Protein AF-A0A2T2T7K6-F1 (afdb_monomer_lite)

Structure (mmCIF, N/CA/C/O backbone):
data_AF-A0A2T2T7K6-F1
#
_entry.id   AF-A0A2T2T7K6-F1
#
loop_
_atom_site.group_PDB
_atom_site.id
_atom_site.type_symbol
_atom_site.label_atom_id
_atom_site.label_alt_id
_atom_site.label_comp_id
_atom_site.label_asym_id
_atom_site.label_entity_id
_atom_site.label_seq_id
_atom_site.pdbx_PDB_ins_code
_atom_site.Cartn_x
_atom_site.Cartn_y
_atom_site.Cartn_z
_atom_site.occupancy
_atom_site.B_iso_or_equiv
_atom_site.auth_seq_id
_atom_site.auth_comp_id
_atom_site.auth_asym_id
_atom_site.auth_atom_id
_atom_site.pdbx_PDB_model_num
ATOM 1 N N . MET A 1 1 ? -22.818 17.153 -22.823 1.00 43.09 1 MET A N 1
ATOM 2 C CA . MET A 1 1 ? -22.858 16.397 -21.555 1.00 43.09 1 MET A CA 1
ATOM 3 C C . MET A 1 1 ? -22.704 14.932 -21.909 1.00 43.09 1 MET A C 1
ATOM 5 O O . MET A 1 1 ? -23.483 14.483 -22.746 1.00 43.09 1 MET A O 1
ATOM 9 N N . PRO A 1 2 ? -21.704 14.209 -21.384 1.00 38.94 2 PRO A N 1
ATOM 10 C CA . PRO A 1 2 ? -21.689 12.765 -21.547 1.00 38.94 2 PRO A CA 1
ATOM 11 C C . PRO A 1 2 ? -22.901 12.185 -20.796 1.00 38.94 2 PRO A C 1
ATOM 13 O O . PRO A 1 2 ? -23.259 12.711 -19.738 1.00 38.94 2 PRO A O 1
ATOM 16 N N . PRO A 1 3 ? -23.586 11.172 -21.348 1.00 42.78 3 PRO A N 1
ATOM 17 C CA . PRO A 1 3 ? -24.706 10.538 -20.668 1.00 42.78 3 PRO A CA 1
ATOM 18 C C . PRO A 1 3 ? -24.198 9.920 -19.362 1.00 42.78 3 PRO A C 1
ATOM 20 O O . PRO A 1 3 ? -23.190 9.214 -19.366 1.00 42.78 3 PRO A O 1
ATOM 23 N N . SER A 1 4 ? -24.878 10.189 -18.244 1.00 48.66 4 SER A N 1
ATOM 24 C CA . SER A 1 4 ? -24.601 9.486 -16.995 1.00 48.66 4 SER A CA 1
ATOM 25 C C . SER A 1 4 ? -24.940 8.017 -17.218 1.00 48.66 4 SER A C 1
ATOM 27 O O . SER A 1 4 ? -26.116 7.650 -17.286 1.00 48.66 4 SER A O 1
ATOM 29 N N . VAL A 1 5 ? -23.924 7.177 -17.382 1.00 50.84 5 VAL A N 1
ATOM 30 C CA . VAL A 1 5 ? -24.098 5.730 -17.318 1.00 50.84 5 VAL A CA 1
ATOM 31 C C . VAL A 1 5 ? -24.578 5.441 -15.901 1.00 50.84 5 VAL A C 1
ATOM 33 O O . VAL A 1 5 ? -23.807 5.511 -14.949 1.00 50.84 5 VAL A O 1
ATOM 36 N N . GLN A 1 6 ? -25.878 5.192 -15.742 1.00 47.31 6 GLN A N 1
ATOM 37 C CA . GLN A 1 6 ? -26.401 4.593 -14.522 1.00 47.31 6 GLN A CA 1
ATOM 38 C C . GLN A 1 6 ? -25.911 3.150 -14.503 1.00 47.31 6 GLN A C 1
ATOM 40 O O . GLN A 1 6 ? -26.568 2.237 -15.003 1.00 47.31 6 GLN A O 1
ATOM 45 N N . THR A 1 7 ? -24.711 2.947 -13.973 1.00 52.28 7 THR A N 1
ATOM 46 C CA . THR A 1 7 ? -24.198 1.617 -13.686 1.00 52.28 7 THR A CA 1
ATOM 47 C C . THR A 1 7 ? -25.049 1.072 -12.548 1.00 52.28 7 THR A C 1
ATOM 49 O O . THR A 1 7 ? -24.899 1.473 -11.396 1.00 52.28 7 THR A O 1
ATOM 52 N N . ALA A 1 8 ? -26.006 0.200 -12.863 1.00 60.88 8 ALA A N 1
ATOM 53 C CA . ALA A 1 8 ? -26.698 -0.567 -11.839 1.00 60.88 8 ALA A CA 1
ATOM 54 C C . ALA A 1 8 ? -25.652 -1.467 -11.169 1.00 60.88 8 ALA A C 1
ATOM 56 O O . ALA A 1 8 ? -25.261 -2.492 -11.729 1.00 60.88 8 ALA A O 1
ATOM 57 N N . VAL A 1 9 ? -25.148 -1.050 -10.005 1.00 67.56 9 VAL A N 1
ATOM 58 C CA . VAL A 1 9 ? -24.201 -1.837 -9.214 1.00 67.56 9 VAL A CA 1
ATOM 59 C C . VAL A 1 9 ? -24.919 -3.110 -8.780 1.00 67.56 9 VAL A C 1
ATOM 61 O O . VAL A 1 9 ? -25.810 -3.081 -7.932 1.00 67.56 9 VAL A O 1
ATOM 64 N N . ARG A 1 10 ? -24.559 -4.237 -9.393 1.00 69.06 10 ARG A N 1
ATOM 65 C CA . ARG A 1 10 ? -25.018 -5.557 -8.962 1.00 69.06 10 ARG A CA 1
ATOM 66 C C . ARG A 1 10 ? -24.034 -6.074 -7.924 1.00 69.06 10 ARG A C 1
ATOM 68 O O . ARG A 1 10 ? -22.888 -6.353 -8.258 1.00 69.06 10 ARG A O 1
ATOM 75 N N . ARG A 1 11 ? -24.480 -6.191 -6.674 1.00 75.31 11 ARG A N 1
ATOM 76 C CA . ARG A 1 11 ? -23.726 -6.890 -5.629 1.00 75.31 11 ARG A CA 1
ATOM 77 C C . ARG A 1 11 ? -23.965 -8.391 -5.799 1.00 75.31 11 ARG A C 1
ATOM 79 O O . ARG A 1 11 ? -25.117 -8.814 -5.848 1.00 75.31 11 ARG A O 1
ATOM 86 N N . ALA A 1 12 ? -22.897 -9.168 -5.922 1.00 80.75 12 ALA A N 1
ATOM 87 C CA . ALA A 1 12 ? -22.943 -10.624 -5.850 1.00 80.75 12 ALA A CA 1
ATOM 88 C C . ALA A 1 12 ? -22.390 -11.047 -4.487 1.00 80.75 12 ALA A C 1
ATOM 90 O O . ALA A 1 12 ? -21.390 -10.485 -4.040 1.00 80.75 12 ALA A O 1
ATOM 91 N N . SER A 1 13 ? -23.040 -12.001 -3.817 1.00 84.00 13 SER A N 1
ATOM 92 C CA . SER A 1 13 ? -22.445 -12.606 -2.626 1.00 84.00 13 SER A CA 1
ATOM 93 C C . SER A 1 13 ? -21.248 -13.465 -3.043 1.00 84.00 13 SER A C 1
ATOM 95 O O . SER A 1 13 ? -21.270 -14.035 -4.138 1.00 84.00 13 SER A O 1
ATOM 97 N N . PRO A 1 14 ? -20.225 -13.622 -2.187 1.00 85.56 14 PRO A N 1
ATOM 98 C CA . PRO A 1 14 ? -19.131 -14.540 -2.482 1.00 85.56 14 PRO A CA 1
ATOM 99 C C . PRO A 1 14 ? -19.604 -15.974 -2.760 1.00 85.56 14 PRO A C 1
ATOM 101 O O . PRO A 1 14 ? -19.078 -16.631 -3.653 1.00 85.56 14 PRO A O 1
ATOM 104 N N . ALA A 1 15 ? -20.673 -16.418 -2.088 1.00 85.69 15 ALA A N 1
ATOM 105 C CA . ALA A 1 15 ? -21.293 -17.726 -2.315 1.00 85.69 15 ALA A CA 1
ATOM 106 C C . ALA A 1 15 ? -21.835 -17.910 -3.745 1.00 85.69 15 ALA A C 1
ATOM 108 O O . ALA A 1 15 ? -21.883 -19.025 -4.249 1.00 85.69 15 ALA A O 1
ATOM 109 N N . ALA A 1 16 ? -22.215 -16.828 -4.433 1.00 88.19 16 ALA A N 1
ATOM 110 C CA . ALA A 1 16 ? -22.691 -16.901 -5.814 1.00 88.19 16 ALA A CA 1
ATOM 111 C C . ALA A 1 16 ? -21.564 -17.128 -6.841 1.00 88.19 16 ALA A C 1
ATOM 113 O O . ALA A 1 16 ? -21.860 -17.357 -8.013 1.00 88.19 16 ALA A O 1
ATOM 114 N N . LEU A 1 17 ? -20.294 -17.025 -6.429 1.00 87.50 17 LEU A N 1
ATOM 115 C CA . LEU A 1 17 ? -19.132 -17.172 -7.308 1.00 87.50 17 LEU A CA 1
ATOM 116 C C . LEU A 1 17 ? -18.612 -18.615 -7.400 1.00 87.50 17 LEU A C 1
ATOM 118 O O . LEU A 1 17 ? -17.783 -18.871 -8.266 1.00 87.50 17 LEU A O 1
ATOM 122 N N . ASP A 1 18 ? -19.092 -19.527 -6.543 1.00 86.88 18 ASP A N 1
ATOM 123 C CA . ASP A 1 18 ? -18.727 -20.960 -6.521 1.00 8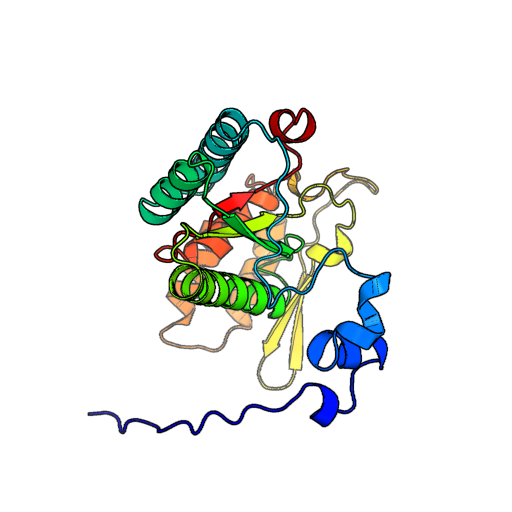6.88 18 ASP A CA 1
ATOM 124 C C . ASP A 1 18 ? -17.205 -21.214 -6.605 1.00 86.88 18 ASP A C 1
ATOM 126 O O . ASP A 1 18 ? -16.721 -22.110 -7.293 1.00 86.88 18 ASP A O 1
ATOM 130 N N . ALA A 1 19 ? -16.430 -20.345 -5.947 1.00 92.19 19 ALA A N 1
ATOM 131 C CA . ALA A 1 19 ? -14.970 -20.283 -6.064 1.00 92.19 19 ALA A CA 1
ATOM 132 C C . ALA A 1 19 ? -14.247 -20.234 -4.710 1.00 92.19 19 ALA A C 1
ATOM 134 O O . ALA A 1 19 ? -13.019 -20.153 -4.677 1.00 92.19 19 ALA A O 1
ATOM 135 N N . PHE A 1 20 ? -14.986 -20.253 -3.597 1.00 93.38 20 PHE A N 1
ATOM 136 C CA . PHE A 1 20 ? -14.429 -20.052 -2.261 1.00 93.38 20 PHE A CA 1
ATOM 137 C C . PHE A 1 20 ? -14.707 -21.240 -1.335 1.00 93.38 20 PHE A C 1
ATOM 139 O O . PHE A 1 20 ? -15.774 -21.842 -1.444 1.00 93.38 20 PHE A O 1
ATOM 146 N N . PRO A 1 21 ? -13.784 -21.560 -0.407 1.00 94.00 21 PRO A N 1
ATOM 147 C CA . PRO A 1 21 ? -14.019 -22.568 0.624 1.00 94.00 21 PRO A CA 1
ATOM 148 C C . PRO A 1 21 ? -15.151 -22.174 1.580 1.00 94.00 21 PRO A C 1
ATOM 150 O O . PRO A 1 21 ? -15.323 -20.987 1.865 1.00 94.00 21 PRO A O 1
ATOM 153 N N . ASP A 1 22 ? -15.820 -23.171 2.165 1.00 92.25 22 ASP A N 1
ATOM 154 C CA . ASP A 1 22 ? -16.907 -22.978 3.139 1.00 92.25 22 ASP A CA 1
ATOM 155 C C . ASP A 1 22 ? -16.497 -22.051 4.292 1.00 92.25 22 ASP A C 1
ATOM 157 O O . ASP A 1 22 ? -17.197 -21.091 4.578 1.00 92.25 22 ASP A O 1
ATOM 161 N N . LEU A 1 23 ? -15.290 -22.229 4.848 1.00 92.94 23 LEU A N 1
ATOM 162 C CA . LEU A 1 23 ? -14.769 -21.371 5.922 1.00 92.94 23 LEU A CA 1
ATOM 163 C C . LEU A 1 23 ? -14.780 -19.873 5.560 1.00 92.94 23 LEU A C 1
ATOM 165 O O . LEU A 1 23 ? -15.070 -19.028 6.403 1.00 92.94 23 LEU A O 1
ATOM 169 N N . PHE A 1 24 ? -14.450 -19.530 4.311 1.00 92.50 24 PHE A N 1
ATOM 170 C CA . PHE A 1 24 ? -14.474 -18.142 3.849 1.00 92.50 24 PHE A CA 1
ATOM 171 C C . PHE A 1 24 ? -15.910 -17.639 3.666 1.00 92.50 24 PHE A C 1
ATOM 173 O O . PHE A 1 24 ? -16.211 -16.493 4.000 1.00 92.50 24 PHE A O 1
ATOM 180 N N . LEU A 1 25 ? -16.799 -18.485 3.140 1.00 92.69 25 LEU A N 1
ATOM 181 C CA . LEU A 1 25 ? -18.211 -18.145 2.972 1.00 92.69 25 LEU A CA 1
ATOM 182 C C . LEU A 1 25 ? -18.890 -17.911 4.325 1.00 92.69 25 LEU A C 1
ATOM 184 O O . LEU A 1 25 ? -19.588 -16.905 4.475 1.00 92.69 25 LEU A O 1
ATOM 188 N N . ASP A 1 26 ? -18.620 -18.771 5.304 1.00 92.25 26 ASP A N 1
ATOM 189 C CA . ASP A 1 26 ? -19.104 -18.647 6.677 1.00 92.25 26 ASP A CA 1
ATOM 190 C C . ASP A 1 26 ? -18.567 -17.357 7.306 1.00 92.25 26 ASP A C 1
ATOM 192 O O . ASP A 1 26 ? -19.345 -16.527 7.760 1.00 92.25 26 ASP A O 1
ATOM 196 N N . TYR A 1 27 ? -17.266 -17.066 7.189 1.00 91.12 27 TYR A N 1
ATOM 197 C CA . TYR A 1 27 ? -16.708 -15.789 7.656 1.00 91.12 27 TYR A CA 1
ATOM 198 C C . TYR A 1 27 ? -17.397 -14.553 7.047 1.00 91.12 27 TYR A C 1
ATOM 200 O O . TYR A 1 27 ? -17.557 -13.528 7.710 1.00 91.12 27 TYR A O 1
ATOM 208 N N . CYS A 1 28 ? -17.816 -14.623 5.782 1.00 88.44 28 CYS A N 1
ATOM 209 C CA . CYS A 1 28 ? -18.503 -13.519 5.115 1.00 88.44 28 CYS A CA 1
ATOM 210 C C . CYS A 1 28 ? -20.004 -13.416 5.427 1.00 88.44 28 CYS A C 1
ATOM 212 O O . CYS A 1 28 ? -20.572 -12.344 5.202 1.00 88.44 28 CYS A O 1
ATOM 214 N N . THR A 1 29 ? -20.670 -14.501 5.838 1.00 87.81 29 THR A N 1
ATOM 215 C CA . THR A 1 29 ? -22.147 -14.565 5.862 1.00 87.81 29 THR A CA 1
ATOM 216 C C . THR A 1 29 ? -22.765 -15.107 7.150 1.00 87.81 29 THR A C 1
ATOM 218 O O . THR A 1 29 ? -23.928 -14.802 7.410 1.00 87.81 29 THR A O 1
ATOM 221 N N . ASP A 1 30 ? -22.005 -15.842 7.957 1.00 89.56 30 ASP A N 1
ATOM 222 C CA . ASP A 1 30 ? -22.409 -16.444 9.228 1.00 89.56 30 ASP A CA 1
ATOM 223 C C . ASP A 1 30 ? -21.213 -16.478 10.200 1.00 89.56 30 ASP A C 1
ATOM 225 O O . ASP A 1 30 ? -20.557 -17.503 10.399 1.00 89.56 30 ASP A O 1
ATOM 229 N N . PHE A 1 31 ? -20.884 -15.321 10.789 1.00 90.19 31 PHE A N 1
ATOM 230 C CA . PHE A 1 31 ? -19.717 -15.203 11.671 1.00 90.19 31 PHE A CA 1
ATOM 231 C C . PHE A 1 31 ? -19.820 -16.102 12.915 1.00 90.19 31 PHE A C 1
ATOM 233 O O . PHE A 1 31 ? -18.798 -16.588 13.399 1.00 90.19 31 PHE A O 1
ATOM 240 N N . ASP A 1 32 ? -21.034 -16.379 13.406 1.00 92.56 32 ASP A N 1
ATOM 241 C CA . ASP A 1 32 ? -21.258 -17.262 14.558 1.00 92.56 32 ASP A CA 1
ATOM 242 C C . ASP A 1 32 ? -20.721 -18.681 14.296 1.00 92.56 32 ASP A C 1
ATOM 244 O O . ASP A 1 32 ? -20.217 -19.330 15.213 1.00 92.56 32 ASP A O 1
ATOM 248 N N . ALA A 1 33 ? -20.751 -19.155 13.045 1.00 94.12 33 ALA A N 1
ATOM 249 C CA . ALA A 1 33 ? -20.192 -20.454 12.665 1.00 94.12 33 ALA A CA 1
ATOM 250 C C . ALA A 1 33 ? -18.655 -20.511 12.765 1.00 94.12 33 ALA A C 1
ATOM 252 O O . ALA A 1 33 ? -18.080 -21.597 12.873 1.00 94.12 33 ALA A O 1
ATOM 253 N N . VAL A 1 34 ? -17.983 -19.354 12.745 1.00 93.75 34 VAL A N 1
ATOM 254 C CA . VAL A 1 34 ? -16.517 -19.248 12.750 1.00 93.75 34 VAL A CA 1
ATOM 255 C C . VAL A 1 34 ? -15.958 -18.475 13.942 1.00 93.75 34 VAL A C 1
ATOM 257 O O . VAL A 1 34 ? -14.748 -18.258 14.006 1.00 93.75 34 VAL A O 1
ATOM 260 N N . SER A 1 35 ? -16.793 -18.082 14.907 1.00 92.69 35 SER A N 1
ATOM 261 C CA . SER A 1 35 ? -16.401 -17.194 16.008 1.00 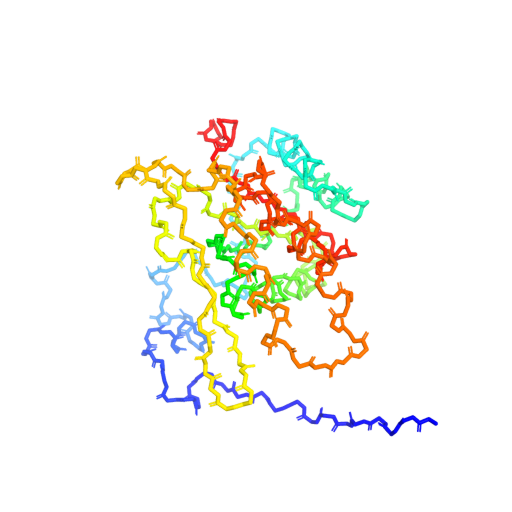92.69 35 SER A CA 1
ATOM 262 C C . SER A 1 35 ? -15.216 -17.720 16.819 1.00 92.69 35 SER A C 1
ATOM 264 O O . SER A 1 35 ? -14.401 -16.939 17.298 1.00 92.69 35 SER A O 1
ATOM 266 N N . ASP A 1 36 ? -15.079 -19.042 16.935 1.00 93.69 36 ASP A N 1
ATOM 267 C CA . ASP A 1 36 ? -13.988 -19.688 17.673 1.00 93.69 36 ASP A CA 1
ATOM 268 C C . ASP A 1 36 ? -12.615 -19.549 16.982 1.00 93.69 36 ASP A C 1
ATOM 270 O O . ASP A 1 36 ? -11.578 -19.739 17.622 1.00 93.69 36 ASP A O 1
ATOM 274 N N . PHE A 1 37 ? -12.583 -19.204 15.688 1.00 92.00 37 PHE A N 1
ATOM 275 C CA . PHE A 1 37 ? -11.351 -19.018 14.912 1.00 92.00 37 PHE A CA 1
ATOM 276 C C . PHE A 1 37 ? -10.859 -17.565 14.881 1.00 92.00 37 PHE A C 1
ATOM 278 O O . PHE A 1 37 ? -9.700 -17.326 14.532 1.00 92.00 37 PHE A O 1
ATOM 285 N N . TYR A 1 38 ? -11.706 -16.594 15.234 1.00 89.19 38 TYR A N 1
ATOM 286 C CA . TYR A 1 38 ? -11.427 -15.169 15.055 1.00 89.19 38 TYR A CA 1
ATOM 287 C C . TYR A 1 38 ? -11.588 -14.386 16.359 1.00 89.19 38 TYR A C 1
ATOM 289 O O . TYR A 1 38 ? -12.403 -14.700 17.216 1.00 89.19 38 TYR A O 1
ATOM 297 N N . ALA A 1 39 ? -10.806 -13.317 16.515 1.00 85.50 39 ALA A N 1
ATOM 298 C CA . ALA A 1 39 ? -10.822 -12.508 17.737 1.00 85.50 39 ALA A CA 1
ATOM 299 C C . ALA A 1 39 ? -12.085 -11.636 17.895 1.00 85.50 39 ALA A C 1
ATOM 301 O O . ALA A 1 39 ? -12.313 -11.087 18.974 1.00 85.50 39 ALA A O 1
ATOM 302 N N . GLY A 1 40 ? -12.878 -11.478 16.836 1.00 85.62 40 GLY A N 1
ATOM 303 C CA . GLY A 1 40 ? -14.118 -10.711 16.846 1.00 85.62 40 GLY A CA 1
ATOM 304 C C . GLY A 1 40 ? -14.706 -10.551 15.449 1.00 85.62 40 GLY A C 1
ATOM 305 O O . GLY A 1 40 ? -14.006 -10.738 14.452 1.00 85.62 40 GLY A O 1
ATOM 306 N N . ASP A 1 41 ? -15.992 -10.209 15.406 1.00 86.12 41 ASP A N 1
ATOM 307 C CA . ASP A 1 41 ? -16.691 -9.866 14.171 1.00 86.12 41 ASP A CA 1
ATOM 308 C C . ASP A 1 41 ? -16.248 -8.477 13.710 1.00 86.12 41 ASP A C 1
ATOM 310 O O . ASP A 1 41 ? -16.354 -7.498 14.452 1.00 86.12 41 ASP A O 1
ATOM 314 N N . TRP A 1 42 ? -15.762 -8.389 12.475 1.00 78.81 42 TRP A N 1
ATOM 315 C CA . TRP A 1 42 ? -15.352 -7.129 11.865 1.00 78.81 42 TRP A CA 1
ATOM 316 C C . TRP A 1 42 ? -16.533 -6.192 11.581 1.00 78.81 42 TRP A C 1
ATOM 318 O O . TRP A 1 42 ? -16.294 -5.048 11.228 1.00 78.81 42 TRP A O 1
ATOM 328 N N . GLN A 1 43 ? -17.786 -6.641 11.677 1.00 77.44 43 GLN A N 1
ATOM 329 C CA . GLN A 1 43 ? -18.968 -5.777 11.556 1.00 77.44 43 GLN A CA 1
ATOM 330 C C . GLN A 1 43 ? -19.396 -5.172 12.898 1.00 77.44 43 GLN A C 1
ATOM 332 O O . GLN A 1 43 ? -20.159 -4.205 12.933 1.00 77.44 43 GLN A O 1
ATOM 337 N N . ALA A 1 44 ? -18.906 -5.720 14.010 1.00 72.31 44 ALA A N 1
ATOM 338 C CA . ALA A 1 44 ? -19.095 -5.160 15.338 1.00 72.31 44 ALA A CA 1
ATOM 339 C C . ALA A 1 44 ? -17.926 -4.222 15.689 1.00 72.31 44 ALA A C 1
ATOM 341 O O . ALA A 1 44 ? -16.819 -4.399 15.184 1.00 72.31 44 ALA A O 1
ATOM 342 N N . ASP A 1 45 ? -18.132 -3.242 16.585 1.00 68.75 45 ASP A N 1
ATOM 343 C CA . ASP A 1 45 ? -17.035 -2.422 17.140 1.00 68.75 45 ASP A CA 1
ATOM 344 C C . ASP A 1 45 ? -16.135 -3.282 18.048 1.00 68.75 45 ASP A C 1
ATOM 346 O O . ASP A 1 45 ? -16.204 -3.244 19.277 1.00 68.75 45 ASP A O 1
ATOM 350 N N . ALA A 1 46 ? -15.316 -4.114 17.410 1.00 64.75 46 ALA A N 1
ATOM 351 C CA . ALA A 1 46 ? -14.393 -5.067 18.006 1.00 64.75 46 ALA A CA 1
ATOM 352 C C . ALA A 1 46 ? -12.942 -4.563 17.946 1.00 64.75 46 ALA A C 1
ATOM 354 O O . ALA A 1 46 ? -12.001 -5.352 18.047 1.00 64.75 46 ALA A O 1
ATOM 355 N N . ALA A 1 47 ? -12.738 -3.250 17.766 1.00 67.56 47 ALA A N 1
ATOM 356 C CA . ALA A 1 47 ? -11.406 -2.674 17.641 1.00 67.56 47 ALA A CA 1
ATOM 357 C C . ALA A 1 47 ? -10.526 -3.073 18.837 1.00 67.56 47 ALA A C 1
ATOM 359 O O . ALA A 1 47 ? -10.837 -2.773 19.996 1.00 67.56 47 ALA A O 1
ATOM 360 N N . ALA A 1 48 ? -9.410 -3.747 18.549 1.00 66.00 48 ALA A N 1
ATOM 361 C CA . ALA A 1 48 ? -8.511 -4.257 19.570 1.00 66.00 48 ALA A CA 1
ATOM 362 C C . ALA A 1 48 ? -7.956 -3.105 20.422 1.00 66.00 48 ALA A C 1
ATOM 364 O O . ALA A 1 48 ? -7.189 -2.266 19.953 1.00 66.00 48 ALA A O 1
ATOM 365 N N . ARG A 1 49 ? -8.312 -3.078 21.709 1.00 68.25 49 ARG A N 1
ATOM 366 C CA . ARG A 1 49 ? -7.730 -2.143 22.677 1.00 68.25 49 ARG A CA 1
ATOM 367 C C . ARG A 1 49 ? -6.445 -2.751 23.221 1.00 68.25 49 ARG A C 1
ATOM 369 O O . ARG A 1 49 ? -6.487 -3.566 24.140 1.00 68.25 49 ARG A O 1
ATOM 376 N N . ARG A 1 50 ? -5.303 -2.372 22.648 1.00 68.69 50 ARG A N 1
ATOM 377 C CA . ARG A 1 50 ? -3.988 -2.722 23.198 1.00 68.69 50 ARG A CA 1
ATOM 378 C C . ARG A 1 50 ? -3.297 -1.478 23.756 1.00 68.69 50 ARG A C 1
ATOM 380 O O . ARG A 1 50 ? -3.370 -0.426 23.122 1.00 68.69 50 ARG A O 1
ATOM 387 N N . PRO A 1 51 ? -2.637 -1.571 24.924 1.00 59.38 51 PRO A N 1
ATOM 388 C CA . PRO A 1 51 ? -1.754 -0.513 25.380 1.00 59.38 51 PRO A CA 1
ATOM 389 C C . PRO A 1 51 ? -0.550 -0.479 24.438 1.00 59.38 51 PRO A C 1
ATOM 391 O O . PRO A 1 51 ? 0.337 -1.318 24.529 1.00 59.38 51 PRO A O 1
ATOM 394 N N . ALA A 1 52 ? -0.563 0.461 23.502 1.00 74.12 52 ALA A N 1
ATOM 395 C CA . ALA A 1 52 ? 0.566 0.782 22.645 1.00 74.12 52 ALA A CA 1
ATOM 396 C C . ALA A 1 52 ? 0.966 2.231 22.923 1.00 74.12 52 ALA A C 1
ATOM 398 O O . ALA A 1 52 ? 0.095 3.081 23.150 1.00 74.12 52 ALA A O 1
ATOM 399 N N . ASP A 1 53 ? 2.265 2.524 22.907 1.00 91.62 53 ASP A N 1
ATOM 400 C CA . ASP A 1 53 ? 2.738 3.905 22.941 1.00 91.62 53 ASP A CA 1
ATOM 401 C C . ASP A 1 53 ? 2.377 4.584 21.610 1.00 91.62 53 ASP A C 1
ATOM 403 O O . ASP A 1 53 ? 3.112 4.546 20.622 1.00 91.62 53 ASP A O 1
ATOM 407 N N . ARG A 1 54 ? 1.181 5.184 21.583 1.00 92.88 54 ARG A N 1
ATOM 408 C CA . ARG A 1 54 ? 0.642 5.913 20.428 1.00 92.88 54 ARG A CA 1
ATOM 409 C C . ARG A 1 54 ? 1.524 7.099 20.033 1.00 92.88 54 ARG A C 1
ATOM 411 O O . ARG A 1 54 ? 1.480 7.515 18.878 1.00 92.88 54 ARG A O 1
ATOM 418 N N . GLY A 1 55 ? 2.306 7.643 20.970 1.00 95.81 55 GLY A N 1
ATOM 419 C CA . GLY A 1 55 ? 3.251 8.720 20.704 1.00 95.81 55 GLY A CA 1
ATOM 420 C C . GLY A 1 55 ? 4.395 8.231 19.827 1.00 95.81 55 GLY A C 1
ATOM 421 O O . GLY A 1 55 ? 4.569 8.741 18.723 1.00 95.81 55 GLY A O 1
ATOM 422 N N . VAL A 1 56 ? 5.083 7.178 20.278 1.00 95.94 56 VAL A N 1
ATOM 423 C CA . VAL A 1 56 ? 6.178 6.535 19.531 1.00 95.94 56 VAL A CA 1
ATOM 424 C C . VAL A 1 56 ? 5.698 5.996 18.184 1.00 95.94 56 VAL A C 1
ATOM 426 O O . VAL A 1 56 ? 6.400 6.155 17.183 1.00 95.94 56 VAL A O 1
ATOM 429 N N . LEU A 1 57 ? 4.498 5.406 18.128 1.00 96.12 57 LEU A N 1
ATOM 430 C CA . LEU A 1 57 ? 3.888 4.966 16.873 1.00 96.12 57 LEU A CA 1
ATOM 431 C C . LEU A 1 57 ? 3.713 6.138 15.898 1.00 96.12 57 LEU A C 1
ATOM 433 O O . LEU A 1 57 ? 4.203 6.070 14.774 1.00 96.12 57 LEU A O 1
ATOM 437 N N . ALA A 1 58 ? 3.042 7.215 16.317 1.00 97.38 58 ALA A N 1
ATOM 438 C CA . ALA A 1 58 ? 2.786 8.365 15.454 1.00 97.38 58 ALA A CA 1
ATOM 439 C C . ALA A 1 58 ? 4.088 9.048 15.002 1.00 97.38 58 ALA A C 1
ATOM 441 O O . ALA A 1 58 ? 4.229 9.347 13.820 1.00 97.38 58 ALA A O 1
ATOM 442 N N . ASP A 1 59 ? 5.061 9.225 15.903 1.00 97.81 59 ASP A N 1
ATOM 443 C CA . ASP A 1 59 ? 6.376 9.792 15.571 1.00 97.81 59 ASP A CA 1
ATOM 444 C C . ASP A 1 59 ? 7.109 8.935 14.529 1.00 97.81 59 ASP A C 1
ATOM 446 O O . ASP A 1 59 ? 7.623 9.445 13.534 1.00 97.81 59 ASP A O 1
ATOM 450 N N . THR A 1 60 ? 7.096 7.611 14.705 1.00 97.62 60 THR A N 1
ATOM 451 C CA . THR A 1 60 ? 7.733 6.681 13.763 1.00 97.62 60 THR A CA 1
ATOM 452 C C . THR A 1 60 ? 7.060 6.714 12.391 1.00 97.62 60 THR A C 1
ATOM 454 O O . THR A 1 60 ? 7.741 6.743 11.365 1.00 97.62 60 THR A O 1
ATOM 457 N N . LEU A 1 61 ? 5.725 6.759 12.355 1.00 97.94 61 LEU A N 1
ATOM 458 C CA . LEU A 1 61 ? 4.966 6.843 11.109 1.00 97.94 61 LEU A CA 1
ATOM 459 C C . LEU A 1 61 ? 5.167 8.183 10.396 1.00 97.94 61 LEU A C 1
ATOM 461 O O . LEU A 1 61 ? 5.210 8.195 9.164 1.00 97.94 61 LEU A O 1
ATOM 465 N N . LEU A 1 62 ? 5.312 9.296 11.126 1.00 98.06 62 LEU A N 1
ATOM 466 C CA . LEU A 1 62 ? 5.656 10.590 10.531 1.00 98.06 62 LEU A CA 1
ATOM 467 C C . LEU A 1 62 ? 6.984 10.494 9.781 1.00 98.06 62 LEU A C 1
ATOM 469 O O . LEU A 1 62 ? 7.009 10.782 8.586 1.00 98.06 62 LEU A O 1
ATOM 473 N N . ASP A 1 63 ? 8.038 10.005 10.436 1.00 97.38 63 ASP A N 1
ATOM 474 C CA . ASP A 1 63 ? 9.367 9.880 9.827 1.00 97.38 63 ASP A CA 1
ATOM 475 C C . ASP A 1 63 ? 9.353 8.983 8.578 1.00 97.38 63 ASP A C 1
ATOM 477 O O . ASP A 1 63 ? 9.909 9.338 7.535 1.00 97.38 63 ASP A O 1
ATOM 481 N N . GLN A 1 64 ? 8.689 7.821 8.658 1.00 96.31 64 GLN A N 1
ATOM 482 C CA . GLN A 1 64 ? 8.569 6.906 7.518 1.00 96.31 64 GLN A CA 1
ATOM 483 C C . GLN A 1 64 ? 7.840 7.557 6.341 1.00 96.31 64 GLN A C 1
ATOM 485 O O . GLN A 1 64 ? 8.307 7.500 5.205 1.00 96.31 64 GLN A O 1
ATOM 490 N N . ASN A 1 65 ? 6.702 8.203 6.596 1.00 97.69 65 ASN A N 1
ATOM 491 C CA . ASN A 1 65 ? 5.903 8.776 5.521 1.00 97.69 65 ASN A CA 1
ATOM 492 C C . ASN A 1 65 ? 6.537 10.049 4.943 1.00 97.69 65 ASN A C 1
ATOM 494 O O . ASN A 1 65 ? 6.337 10.320 3.759 1.00 97.69 65 ASN A O 1
ATOM 498 N N . GLU A 1 66 ? 7.313 10.817 5.716 1.00 96.12 66 GLU A N 1
ATOM 499 C CA . GLU A 1 66 ? 8.073 11.965 5.200 1.00 96.12 66 GLU A CA 1
ATOM 500 C C . GLU A 1 66 ? 9.067 11.538 4.111 1.00 96.12 66 GLU A C 1
ATOM 502 O O . GLU A 1 66 ? 9.126 12.177 3.057 1.00 96.12 66 GLU A O 1
ATOM 507 N N . ARG A 1 67 ? 9.753 10.399 4.292 1.00 93.69 67 ARG A N 1
ATOM 508 C CA . ARG A 1 67 ? 10.630 9.789 3.269 1.00 93.69 67 ARG A CA 1
ATOM 509 C C . ARG A 1 67 ? 9.886 9.422 1.977 1.00 93.69 67 ARG A C 1
ATOM 511 O O . ARG A 1 67 ? 10.492 9.411 0.905 1.00 93.69 67 ARG A O 1
ATOM 518 N N . TRP A 1 68 ? 8.584 9.156 2.055 1.00 94.38 68 TRP A N 1
ATOM 519 C CA . TRP A 1 68 ? 7.737 8.781 0.916 1.00 94.38 68 TRP A CA 1
ATOM 520 C C . TRP A 1 68 ? 6.867 9.927 0.380 1.00 94.38 68 TRP A C 1
ATOM 522 O O . TRP A 1 68 ? 5.909 9.677 -0.350 1.00 94.38 68 TRP A O 1
ATOM 532 N N . GLY A 1 69 ? 7.184 11.181 0.719 1.00 91.94 69 GLY A N 1
ATOM 533 C CA . GLY A 1 69 ? 6.469 12.347 0.191 1.00 91.94 69 GLY A CA 1
ATOM 534 C C . GLY A 1 69 ? 5.125 12.596 0.878 1.00 91.94 69 GLY A C 1
ATOM 535 O O . GLY A 1 69 ? 4.102 12.762 0.219 1.00 91.94 69 GLY A O 1
ATOM 536 N N . LEU A 1 70 ? 5.121 12.594 2.213 1.00 92.06 70 LEU A N 1
ATOM 537 C CA . LEU A 1 70 ? 3.953 12.857 3.056 1.00 92.06 70 LEU A CA 1
ATOM 538 C C . LEU A 1 70 ? 3.147 14.099 2.622 1.00 92.06 70 LEU A C 1
ATOM 540 O O . LEU A 1 70 ? 3.651 15.222 2.648 1.00 92.06 70 LEU A O 1
ATOM 544 N N . GLY A 1 71 ? 1.856 13.901 2.340 1.00 94.12 71 GLY A N 1
ATOM 545 C CA . GLY A 1 71 ? 0.880 14.975 2.133 1.00 94.12 71 GLY A CA 1
ATOM 546 C C . GLY A 1 71 ? 0.194 15.439 3.426 1.00 94.12 71 GLY A C 1
ATOM 547 O O . GLY A 1 71 ? 0.256 14.788 4.473 1.00 94.12 71 GLY A O 1
ATOM 548 N N . ALA A 1 72 ? -0.523 16.566 3.356 1.00 95.88 72 ALA A N 1
ATOM 549 C CA . ALA A 1 72 ? -1.213 17.147 4.514 1.00 95.88 72 ALA A CA 1
ATOM 550 C C . ALA A 1 72 ? -2.323 16.239 5.081 1.00 95.88 72 ALA A C 1
ATOM 552 O O . ALA A 1 72 ? -2.502 16.178 6.300 1.00 95.88 72 ALA A O 1
ATOM 553 N N . ALA A 1 73 ? -3.051 15.520 4.216 1.00 96.19 73 ALA A N 1
ATOM 554 C CA . ALA A 1 73 ? -4.088 14.574 4.632 1.00 96.19 73 ALA A CA 1
ATOM 555 C C . ALA A 1 73 ? -3.497 13.420 5.455 1.00 96.19 73 ALA A C 1
ATOM 557 O O . ALA A 1 73 ? -3.949 13.165 6.570 1.00 96.19 73 ALA A O 1
ATOM 558 N N . THR A 1 74 ? -2.420 12.803 4.961 1.00 97.50 74 THR A N 1
ATOM 559 C CA . THR A 1 74 ? -1.713 11.732 5.669 1.00 97.50 74 THR A CA 1
ATOM 560 C C . THR A 1 74 ? -1.129 12.229 6.988 1.00 97.50 74 THR A C 1
ATOM 562 O O . THR A 1 74 ? -1.257 11.549 8.000 1.00 97.50 74 THR A O 1
ATOM 565 N N . ARG A 1 75 ? -0.548 13.441 7.026 1.00 97.81 75 ARG A N 1
ATOM 566 C CA . ARG A 1 75 ? -0.005 14.005 8.274 1.00 97.81 75 ARG A CA 1
ATOM 567 C C . ARG A 1 75 ? -1.095 14.123 9.334 1.00 97.81 75 ARG A C 1
ATOM 569 O O . ARG A 1 75 ? -0.892 13.710 10.469 1.00 97.81 75 ARG A O 1
ATOM 576 N N . ARG A 1 76 ? -2.269 14.639 8.957 1.00 97.69 76 ARG A N 1
ATOM 577 C CA . ARG A 1 76 ? -3.426 14.741 9.856 1.00 97.69 76 ARG A CA 1
ATOM 578 C C . ARG A 1 76 ? -3.867 13.367 10.369 1.00 97.69 76 ARG A C 1
ATOM 580 O O . ARG A 1 76 ? -4.154 13.239 11.556 1.00 97.69 76 ARG A O 1
ATOM 587 N N . HIS A 1 77 ? -3.912 12.350 9.507 1.00 97.94 77 HIS A N 1
ATOM 588 C CA . HIS A 1 77 ? -4.238 10.985 9.924 1.00 97.94 77 HIS A CA 1
ATOM 589 C C . HIS A 1 77 ? -3.209 10.409 10.902 1.00 97.94 77 HIS A C 1
ATOM 591 O O . HIS A 1 77 ? -3.601 9.823 11.906 1.00 97.94 77 HIS A O 1
ATOM 597 N N . ILE A 1 78 ? -1.912 10.639 10.683 1.00 98.12 78 ILE A N 1
ATOM 598 C CA . ILE A 1 78 ? -0.876 10.181 11.617 1.00 98.12 78 ILE A CA 1
ATOM 599 C C . ILE A 1 78 ? -1.020 10.875 12.978 1.00 98.12 78 ILE A C 1
ATOM 601 O O . ILE A 1 78 ? -1.006 10.203 14.004 1.00 98.12 78 ILE A O 1
ATOM 605 N N . GLU A 1 79 ? -1.247 12.192 13.011 1.00 98.12 79 GLU A N 1
ATOM 606 C CA . GLU A 1 79 ? -1.491 12.898 14.280 1.00 98.12 79 GLU A CA 1
ATOM 607 C C . GLU A 1 79 ? -2.761 12.410 14.992 1.00 98.12 79 GLU A C 1
ATOM 609 O O . GLU A 1 79 ? -2.797 12.326 16.219 1.00 98.12 79 GLU A O 1
ATOM 614 N N . THR A 1 80 ? -3.789 12.019 14.233 1.00 97.25 80 THR A N 1
ATOM 615 C CA . THR A 1 80 ? -5.029 11.449 14.783 1.00 97.25 80 THR A CA 1
ATOM 616 C C . THR A 1 80 ? -4.772 10.155 15.558 1.00 97.25 80 THR A C 1
ATOM 618 O O . THR A 1 80 ? -5.452 9.910 16.550 1.00 97.25 80 THR A O 1
ATOM 621 N N . LEU A 1 81 ? -3.757 9.360 15.193 1.00 95.88 81 LEU A N 1
ATOM 622 C CA . LEU A 1 81 ? -3.413 8.121 15.909 1.00 95.88 81 LEU A CA 1
ATOM 623 C C . LEU A 1 81 ? -2.985 8.353 17.366 1.00 95.88 81 LEU A C 1
ATOM 625 O O . LEU A 1 81 ? -3.022 7.414 18.167 1.00 95.88 81 LEU A O 1
ATOM 629 N N . ARG A 1 82 ? -2.616 9.587 17.737 1.00 95.19 82 ARG A N 1
ATOM 630 C CA . ARG A 1 82 ? -2.322 9.950 19.131 1.00 95.19 82 ARG A CA 1
ATOM 631 C C . ARG A 1 82 ? -3.569 9.997 20.010 1.00 95.19 82 ARG A C 1
ATOM 633 O O . ARG A 1 82 ? -3.448 9.841 21.223 1.00 95.19 82 ARG A O 1
ATOM 640 N N . ASP A 1 83 ? -4.745 10.206 19.421 1.00 93.75 83 ASP A N 1
ATOM 641 C CA . ASP A 1 83 ? -6.014 10.195 20.145 1.00 93.75 83 ASP A CA 1
ATOM 642 C C . ASP A 1 83 ? -6.305 8.770 20.653 1.00 93.75 83 ASP A C 1
ATOM 644 O O . ASP A 1 83 ? -6.373 7.849 19.832 1.00 93.75 83 ASP A O 1
ATOM 648 N N . PRO A 1 84 ? -6.488 8.548 21.970 1.00 91.06 84 PRO A N 1
ATOM 649 C CA . PRO A 1 84 ? -6.787 7.228 22.524 1.00 91.06 84 PRO A CA 1
ATOM 650 C C . PRO A 1 84 ? -8.066 6.586 21.969 1.00 91.06 84 PRO A C 1
ATOM 652 O O . PRO A 1 84 ? -8.147 5.355 21.947 1.00 91.06 84 PRO A O 1
ATOM 655 N N . GLU A 1 85 ? -9.022 7.381 21.485 1.00 90.88 85 GLU A N 1
ATOM 656 C CA . GLU A 1 85 ? -10.285 6.899 20.923 1.00 90.88 85 GLU A CA 1
ATOM 657 C C . GLU A 1 85 ? -10.175 6.523 19.441 1.00 90.88 85 GLU A C 1
ATOM 659 O O . GLU A 1 85 ? -11.040 5.798 18.932 1.00 90.88 85 GLU A O 1
ATOM 664 N N . SER A 1 86 ? -9.106 6.954 18.759 1.00 93.44 86 SER A N 1
ATOM 665 C CA . SER A 1 86 ? -8.886 6.638 17.347 1.00 93.44 86 SER A CA 1
ATOM 666 C C . SER A 1 86 ? -8.613 5.153 17.113 1.00 93.44 86 SER A C 1
ATOM 668 O O . SER A 1 86 ? -8.009 4.465 17.948 1.00 93.44 86 SER A O 1
ATOM 670 N N . VAL A 1 87 ? -9.027 4.666 15.947 1.00 93.12 87 VAL A N 1
ATOM 671 C CA . VAL A 1 87 ? -8.750 3.310 15.451 1.00 93.12 87 VAL A CA 1
ATOM 672 C C . VAL A 1 87 ? -8.134 3.365 14.064 1.00 93.12 87 VAL A C 1
ATOM 674 O O . VAL A 1 87 ? -8.244 4.367 13.362 1.00 93.12 87 VAL A O 1
ATOM 677 N N . ALA A 1 88 ? -7.487 2.276 13.665 1.00 94.81 88 ALA A N 1
ATOM 678 C CA . ALA A 1 88 ? -6.948 2.121 12.326 1.00 94.81 88 ALA A CA 1
ATOM 679 C C . ALA A 1 88 ? -7.635 0.957 11.615 1.00 94.81 88 ALA A C 1
ATOM 681 O O . ALA A 1 88 ? -7.845 -0.097 12.217 1.00 94.81 88 ALA A O 1
ATOM 682 N N . ILE A 1 89 ? -7.931 1.139 10.330 1.00 95.44 89 ILE A N 1
ATOM 683 C CA . ILE A 1 89 ? -8.238 0.029 9.430 1.00 95.44 89 ILE A CA 1
ATOM 684 C C . ILE A 1 89 ? -6.968 -0.252 8.650 1.00 95.44 89 ILE A C 1
ATOM 686 O O . ILE A 1 89 ? -6.453 0.615 7.943 1.00 95.44 89 ILE A O 1
ATOM 690 N N . VAL A 1 90 ? -6.447 -1.462 8.826 1.00 96.38 90 VAL A N 1
ATOM 691 C CA . VAL A 1 90 ? -5.144 -1.864 8.303 1.00 96.38 90 VAL A CA 1
ATOM 692 C C . VAL A 1 90 ? -5.344 -2.916 7.224 1.00 96.38 90 VAL A C 1
ATOM 694 O O . VAL A 1 90 ? -6.031 -3.913 7.435 1.00 96.38 90 VAL A O 1
ATOM 697 N N . THR A 1 91 ? -4.711 -2.708 6.078 1.00 97.25 91 THR A N 1
ATOM 698 C CA . THR A 1 91 ? -4.447 -3.756 5.086 1.00 97.25 91 THR A CA 1
ATOM 699 C C . THR A 1 91 ? -2.950 -3.816 4.822 1.00 97.25 91 THR A C 1
ATOM 701 O O . THR A 1 91 ? -2.229 -2.905 5.212 1.00 97.25 91 THR A O 1
ATOM 704 N N . GLY A 1 92 ? -2.469 -4.845 4.132 1.00 96.38 92 GLY A N 1
ATOM 705 C CA . GLY A 1 92 ? -1.077 -4.927 3.710 1.00 96.38 92 GLY A CA 1
ATOM 706 C C . GLY A 1 92 ? -0.875 -5.753 2.454 1.00 96.38 92 GLY A C 1
ATOM 707 O O . GLY A 1 92 ? -1.770 -6.501 2.033 1.00 96.38 92 GLY A O 1
ATOM 708 N N . GLN A 1 93 ? 0.307 -5.582 1.867 1.00 95.75 93 GLN A N 1
ATOM 709 C CA . GLN A 1 93 ? 0.835 -6.440 0.815 1.00 95.75 93 GLN A CA 1
ATOM 710 C C . GLN A 1 93 ? 2.359 -6.292 0.685 1.00 95.75 93 GLN A C 1
ATOM 712 O O . GLN A 1 93 ? 2.924 -5.253 1.031 1.00 95.75 93 GLN A O 1
ATOM 717 N N . GLN A 1 94 ? 2.996 -7.317 0.118 1.00 94.50 94 GLN A N 1
ATOM 718 C CA . GLN A 1 94 ? 4.353 -7.247 -0.424 1.00 94.50 94 GLN A CA 1
ATOM 719 C C . GLN A 1 94 ? 4.494 -6.174 -1.508 1.00 94.50 94 GLN A C 1
ATOM 721 O O . GLN A 1 94 ? 3.537 -5.810 -2.200 1.00 94.50 94 GLN A O 1
ATOM 726 N N . MET A 1 95 ? 5.724 -5.695 -1.680 1.00 94.81 95 MET A N 1
ATOM 727 C CA . MET A 1 95 ? 6.071 -4.611 -2.598 1.00 94.81 95 MET A CA 1
ATOM 728 C C . MET A 1 95 ? 6.306 -5.094 -4.027 1.00 94.81 95 MET A C 1
ATOM 730 O O . MET A 1 95 ? 7.366 -4.855 -4.606 1.00 94.81 95 MET A O 1
ATOM 734 N N . GLY A 1 96 ? 5.307 -5.767 -4.597 1.00 95.50 96 GLY A N 1
ATOM 735 C CA . GLY A 1 96 ? 5.364 -6.241 -5.976 1.00 95.50 96 GLY A CA 1
ATOM 736 C C . GLY A 1 96 ? 5.717 -5.122 -6.962 1.00 95.50 96 GLY A C 1
ATOM 737 O O . GLY A 1 96 ? 5.276 -3.973 -6.817 1.00 95.50 96 GLY A O 1
ATOM 738 N N . LEU A 1 97 ? 6.513 -5.464 -7.976 1.00 96.31 97 LEU A N 1
ATOM 739 C CA . LEU A 1 97 ? 6.931 -4.556 -9.039 1.00 96.31 97 LEU A CA 1
ATOM 740 C C . LEU A 1 97 ? 5.714 -3.825 -9.635 1.00 96.31 97 LEU A C 1
ATOM 742 O O . LEU A 1 97 ? 4.685 -4.428 -9.932 1.00 96.31 97 LEU A O 1
ATOM 746 N N . PHE A 1 98 ? 5.811 -2.501 -9.777 1.00 97.12 98 PHE A N 1
ATOM 747 C CA . PHE A 1 98 ? 4.738 -1.646 -10.302 1.00 97.12 98 PHE A CA 1
ATOM 748 C C . PHE A 1 98 ? 3.382 -1.816 -9.591 1.00 97.12 98 PHE A C 1
ATOM 750 O O . PHE A 1 98 ? 2.338 -1.800 -10.239 1.00 97.12 98 PHE A O 1
ATOM 757 N N . THR A 1 99 ? 3.397 -1.934 -8.256 1.00 96.12 99 THR A N 1
ATOM 758 C CA . THR A 1 99 ? 2.258 -2.233 -7.349 1.00 96.12 99 THR A CA 1
ATOM 759 C C . THR A 1 99 ? 1.839 -3.705 -7.270 1.00 96.12 99 THR A C 1
ATOM 761 O O . THR A 1 99 ? 1.037 -4.073 -6.405 1.00 96.12 99 THR A O 1
ATOM 764 N N . GLY A 1 100 ? 2.413 -4.559 -8.119 1.00 94.94 100 GLY A N 1
ATOM 765 C CA . GLY A 1 100 ? 2.114 -5.981 -8.167 1.00 94.94 100 GLY A CA 1
ATOM 766 C C . GLY A 1 100 ? 0.685 -6.263 -8.659 1.00 94.94 100 GLY A C 1
ATOM 767 O O . GLY A 1 100 ? 0.194 -5.599 -9.576 1.00 94.94 100 GLY A O 1
ATOM 768 N N . PRO A 1 101 ? 0.002 -7.276 -8.107 1.00 94.56 101 PRO A N 1
ATOM 769 C CA . PRO A 1 101 ? -1.334 -7.663 -8.551 1.00 94.56 101 PRO A CA 1
ATOM 770 C C . PRO A 1 101 ? -2.408 -6.629 -8.180 1.00 94.56 101 PRO A C 1
ATOM 772 O O . PRO A 1 101 ? -2.339 -5.948 -7.159 1.00 94.56 101 PRO A O 1
ATOM 775 N N . LEU A 1 102 ? -3.483 -6.574 -8.976 1.00 95.25 102 LEU A N 1
ATOM 776 C CA . LEU A 1 102 ? -4.577 -5.603 -8.807 1.00 95.25 102 LEU A CA 1
ATOM 777 C C . LEU A 1 102 ? -5.244 -5.634 -7.428 1.00 95.25 102 LEU A C 1
ATOM 779 O O . LEU A 1 102 ? -5.785 -4.617 -6.989 1.00 95.25 102 LEU A O 1
ATOM 783 N N . TYR A 1 103 ? -5.202 -6.767 -6.721 1.00 95.31 103 TYR A N 1
ATOM 784 C CA . TYR A 1 103 ? -5.769 -6.827 -5.380 1.00 95.31 103 TYR A CA 1
ATOM 785 C C . TYR A 1 103 ? -5.040 -5.896 -4.400 1.00 95.31 103 TYR A C 1
ATOM 787 O O . TYR A 1 103 ? -5.654 -5.512 -3.413 1.00 95.31 103 TYR A O 1
ATOM 795 N N . THR A 1 104 ? -3.788 -5.487 -4.650 1.00 97.38 104 THR A N 1
ATOM 796 C CA . THR A 1 104 ? -3.091 -4.468 -3.845 1.00 97.38 104 THR A CA 1
ATOM 797 C C . THR A 1 104 ? -3.875 -3.158 -3.869 1.00 97.38 104 THR A C 1
ATOM 799 O O . THR A 1 104 ? -4.186 -2.586 -2.827 1.00 97.38 104 THR A O 1
ATOM 802 N N . ILE A 1 105 ? -4.284 -2.730 -5.066 1.00 97.56 105 ILE A N 1
ATOM 803 C CA . ILE A 1 105 ? -5.099 -1.532 -5.285 1.00 97.56 105 ILE A CA 1
ATOM 804 C C . ILE A 1 105 ? -6.501 -1.718 -4.697 1.00 97.56 105 ILE A C 1
ATOM 806 O O . ILE A 1 105 ? -7.002 -0.824 -4.017 1.00 97.56 105 ILE A O 1
ATOM 810 N N . TYR A 1 106 ? -7.132 -2.880 -4.902 1.00 97.31 106 TYR A N 1
ATOM 811 C CA . TYR A 1 106 ? -8.474 -3.141 -4.368 1.00 97.31 106 TYR A CA 1
ATOM 812 C C . TYR A 1 106 ? -8.509 -3.184 -2.843 1.00 97.31 106 TYR A C 1
ATOM 814 O O . TYR A 1 106 ? -9.432 -2.630 -2.248 1.00 97.31 106 TYR A O 1
ATOM 822 N N . LYS A 1 107 ? -7.499 -3.780 -2.205 1.00 97.62 107 LYS A N 1
ATOM 823 C CA . LYS A 1 107 ? -7.322 -3.755 -0.752 1.00 97.62 107 LYS A CA 1
ATOM 824 C C . LYS A 1 107 ? -7.222 -2.318 -0.247 1.00 97.62 107 LYS A C 1
ATOM 826 O O . LYS A 1 107 ? -7.960 -1.953 0.659 1.00 97.62 107 LYS A O 1
ATOM 831 N N . THR A 1 108 ? -6.398 -1.484 -0.882 1.00 98.12 108 THR A N 1
ATOM 832 C CA . THR A 1 108 ? -6.261 -0.068 -0.508 1.00 98.12 108 THR A CA 1
ATOM 833 C C . THR A 1 108 ? -7.571 0.701 -0.642 1.00 98.12 108 THR A C 1
ATOM 835 O O . THR A 1 108 ? -7.981 1.368 0.304 1.00 98.12 108 THR A O 1
ATOM 838 N N . ILE A 1 109 ? -8.267 0.575 -1.779 1.00 97.69 109 ILE A N 1
ATOM 839 C CA . ILE A 1 109 ? -9.577 1.216 -1.986 1.00 97.69 109 ILE A CA 1
ATOM 840 C C . ILE A 1 109 ? -10.577 0.743 -0.925 1.00 97.69 109 ILE A C 1
ATOM 842 O O . ILE A 1 109 ? -11.301 1.557 -0.358 1.00 97.69 109 ILE A O 1
ATOM 846 N N . THR A 1 110 ? -10.588 -0.557 -0.621 1.00 96.19 110 THR A N 1
ATOM 847 C CA . THR A 1 110 ? -11.464 -1.137 0.406 1.00 96.19 110 THR A CA 1
ATOM 848 C C . THR A 1 110 ? -11.158 -0.553 1.784 1.00 96.19 110 THR A C 1
ATOM 850 O O . THR A 1 110 ? -12.074 -0.145 2.485 1.00 96.19 110 THR A O 1
ATOM 853 N N . THR A 1 111 ? -9.884 -0.438 2.164 1.00 97.81 111 THR A N 1
ATOM 854 C CA . THR A 1 111 ? -9.465 0.177 3.432 1.00 97.81 111 THR A CA 1
ATOM 855 C C . THR A 1 111 ? -9.884 1.640 3.540 1.00 97.81 111 THR A C 1
ATOM 857 O O . THR A 1 111 ? -10.361 2.053 4.598 1.00 97.81 111 THR A O 1
ATOM 860 N N . LEU A 1 112 ? -9.742 2.420 2.466 1.00 97.06 112 LEU A N 1
ATOM 861 C CA . LEU A 1 112 ? -10.178 3.818 2.431 1.00 97.06 112 LEU A CA 1
ATOM 862 C C . LEU A 1 112 ? -11.698 3.934 2.611 1.00 97.06 112 LEU A C 1
ATOM 864 O O . LEU A 1 112 ? -12.161 4.665 3.482 1.00 97.06 112 LEU A O 1
ATOM 868 N N . GLN A 1 113 ? -12.475 3.144 1.868 1.00 96.12 113 GLN A N 1
ATOM 869 C CA . GLN A 1 113 ? -13.939 3.142 1.970 1.00 96.12 113 GLN A CA 1
ATOM 870 C C . GLN A 1 113 ? -14.426 2.670 3.343 1.00 96.12 113 GLN A C 1
ATOM 872 O O . GLN A 1 113 ? -15.293 3.304 3.943 1.00 96.12 113 GLN A O 1
ATOM 877 N N . LEU A 1 114 ? -13.837 1.596 3.875 1.00 94.19 114 LEU A N 1
ATOM 878 C CA . LEU A 1 114 ? -14.169 1.106 5.211 1.00 94.19 114 LEU A CA 1
ATOM 879 C C . LEU A 1 114 ? -13.829 2.138 6.287 1.00 94.19 114 LEU A C 1
ATOM 881 O O . LEU A 1 114 ? -14.546 2.224 7.277 1.00 94.19 114 LEU A O 1
ATOM 885 N N . THR A 1 115 ? -12.768 2.930 6.104 1.00 95.44 115 THR A N 1
ATOM 886 C CA . THR A 1 115 ? -12.384 3.988 7.050 1.00 95.44 115 THR A CA 1
ATOM 887 C C . THR A 1 115 ? -13.480 5.045 7.151 1.00 95.44 115 THR A C 1
ATOM 889 O O . THR A 1 115 ? -13.879 5.412 8.256 1.00 95.44 115 THR A O 1
ATOM 892 N N . GLU A 1 116 ? -13.999 5.504 6.010 1.00 94.88 116 GLU A N 1
ATOM 893 C CA . GLU A 1 116 ? -15.107 6.464 5.963 1.00 94.88 116 GLU A CA 1
ATOM 894 C C . GLU A 1 116 ? -16.393 5.883 6.561 1.00 94.88 116 GLU A C 1
ATOM 896 O O . GLU A 1 116 ? -17.064 6.536 7.365 1.00 94.88 116 GLU A O 1
ATOM 901 N N . GLU A 1 117 ? -16.720 4.641 6.199 1.00 93.06 117 GLU A N 1
ATOM 902 C CA . GLU A 1 117 ? -17.907 3.942 6.685 1.00 93.06 117 GLU A CA 1
ATOM 903 C C . GLU A 1 117 ? -17.872 3.772 8.209 1.00 93.06 117 GLU A C 1
ATOM 905 O O . GLU A 1 117 ? -18.828 4.130 8.900 1.00 93.06 117 GLU A O 1
ATOM 910 N N . TRP A 1 118 ? -16.750 3.306 8.753 1.00 92.38 118 TRP A N 1
ATOM 911 C CA . TRP A 1 118 ? -16.576 3.126 10.190 1.00 92.38 118 TRP A CA 1
ATOM 912 C C . TRP A 1 118 ? -16.579 4.441 10.958 1.00 92.38 118 TRP A C 1
ATOM 914 O O . TRP A 1 118 ? -17.175 4.513 12.036 1.00 92.38 118 TRP A O 1
ATOM 924 N N . ALA A 1 119 ? -15.953 5.489 10.421 1.00 93.75 119 ALA A N 1
ATOM 925 C CA . ALA A 1 119 ? -15.987 6.808 11.043 1.00 93.75 119 ALA A CA 1
ATOM 926 C C . ALA A 1 119 ? -17.431 7.325 11.144 1.00 93.75 119 ALA A C 1
ATOM 928 O O . ALA A 1 119 ? -17.837 7.834 12.190 1.00 93.75 119 ALA A O 1
ATOM 929 N N . ALA A 1 120 ? -18.235 7.130 10.094 1.00 93.94 120 ALA A N 1
ATOM 930 C CA . ALA A 1 120 ? -19.643 7.516 10.081 1.00 93.94 120 ALA A CA 1
ATOM 931 C C . ALA A 1 120 ? -20.510 6.670 11.031 1.00 93.94 120 ALA A C 1
ATOM 933 O O . ALA A 1 120 ? -21.389 7.215 11.698 1.00 93.94 120 ALA A O 1
ATOM 934 N N . GLN A 1 121 ? -20.276 5.357 11.104 1.00 91.00 121 GLN A N 1
ATOM 935 C CA . GLN A 1 121 ? -21.063 4.441 11.938 1.00 91.00 121 GLN A CA 1
ATOM 936 C C . GLN A 1 121 ? -20.750 4.576 13.433 1.00 91.00 121 GLN A C 1
ATOM 938 O O . GLN A 1 121 ? -21.661 4.558 14.259 1.00 91.00 121 GLN A O 1
ATOM 943 N N . THR A 1 122 ? -19.471 4.711 13.787 1.00 90.06 122 THR A N 1
ATOM 944 C CA . THR A 1 122 ? -19.016 4.701 15.188 1.00 90.06 122 THR A CA 1
ATOM 945 C C . THR A 1 122 ? -18.856 6.101 15.781 1.00 90.06 122 THR A C 1
ATOM 947 O O . THR A 1 122 ? -18.833 6.251 17.002 1.00 90.06 122 THR A O 1
ATOM 950 N N . GLY A 1 123 ? -18.717 7.134 14.942 1.00 92.12 123 GLY A N 1
ATOM 951 C CA . GLY A 1 123 ? -18.380 8.494 15.371 1.00 92.12 123 GLY A CA 1
ATOM 952 C C . GLY A 1 123 ? -16.942 8.652 15.883 1.00 92.12 123 GLY A C 1
ATOM 953 O O . GLY A 1 123 ? -16.608 9.698 16.441 1.00 92.12 123 GLY A O 1
ATOM 954 N N . ARG A 1 124 ? -16.094 7.629 15.722 1.00 91.81 124 ARG A N 1
ATOM 955 C CA . ARG A 1 124 ? -14.694 7.628 16.164 1.00 91.81 124 ARG A CA 1
ATOM 956 C C . ARG A 1 124 ? -13.774 8.136 15.050 1.00 91.81 124 ARG A C 1
ATOM 958 O O . ARG A 1 124 ? -14.098 7.974 13.873 1.00 91.81 124 ARG A O 1
ATOM 965 N N . PRO A 1 125 ? -12.598 8.695 15.379 1.00 95.12 125 PRO A N 1
ATOM 966 C CA . PRO A 1 125 ? -11.568 8.934 14.378 1.00 95.12 125 PRO A CA 1
ATOM 967 C C . PRO A 1 125 ? -11.035 7.597 13.837 1.00 95.12 125 PRO A C 1
ATOM 969 O O . PRO A 1 125 ? -10.606 6.743 14.613 1.00 95.12 125 PRO A O 1
ATOM 972 N N . VAL A 1 126 ? -11.044 7.418 12.515 1.00 96.19 126 VAL A N 1
ATOM 973 C CA . VAL A 1 126 ? -10.554 6.201 11.849 1.00 96.19 126 VAL A CA 1
ATOM 974 C C . VAL A 1 126 ? -9.446 6.574 10.874 1.00 96.19 126 VAL A C 1
ATOM 976 O O . VAL A 1 126 ? -9.574 7.543 10.128 1.00 96.19 126 VAL A O 1
ATOM 979 N N . VAL A 1 127 ? -8.345 5.826 10.899 1.00 97.75 127 VAL A N 1
ATOM 980 C CA . VAL A 1 127 ? -7.149 6.088 10.090 1.00 97.75 127 VAL A CA 1
ATOM 981 C C . VAL A 1 127 ? -6.906 4.930 9.111 1.00 97.75 127 VAL A C 1
ATOM 983 O O . VAL A 1 127 ? -6.793 3.786 9.558 1.00 97.75 127 VAL A O 1
ATOM 986 N N . PRO A 1 128 ? -6.786 5.192 7.795 1.00 98.06 128 PRO A N 1
ATOM 987 C CA . PRO A 1 128 ? -6.479 4.158 6.817 1.00 98.06 128 PRO A CA 1
ATOM 988 C C . PRO A 1 128 ? -4.974 3.882 6.806 1.00 98.06 128 PRO A C 1
ATOM 990 O O . PRO A 1 128 ? -4.170 4.790 6.573 1.00 98.06 128 PRO A O 1
ATOM 993 N N . VAL A 1 129 ? -4.589 2.626 7.028 1.00 98.25 129 VAL A N 1
ATOM 994 C CA . VAL A 1 129 ? -3.185 2.205 7.091 1.00 98.25 129 VAL A CA 1
ATOM 995 C C . VAL A 1 129 ? -2.901 1.116 6.061 1.00 98.25 129 VAL A C 1
ATOM 997 O O . VAL A 1 129 ? -3.628 0.128 5.959 1.00 98.25 129 VAL A O 1
ATOM 1000 N N . PHE A 1 130 ? -1.805 1.284 5.325 1.00 98.31 130 PHE A N 1
ATOM 1001 C CA . PHE A 1 130 ? -1.241 0.2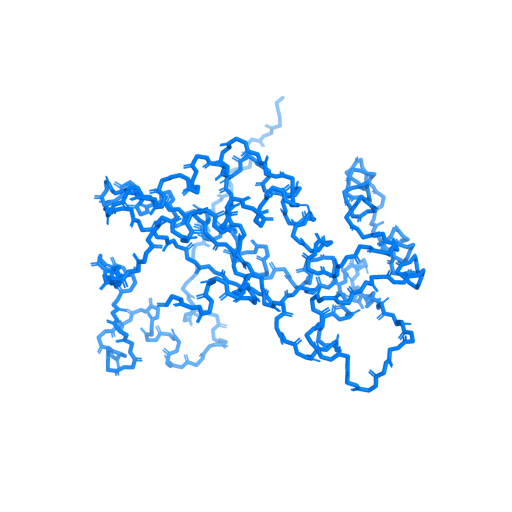82 4.435 1.00 98.31 130 PHE A CA 1
ATOM 1002 C C . PHE A 1 130 ? 0.091 -0.227 4.989 1.00 98.31 130 PHE A C 1
ATOM 1004 O O . PHE A 1 130 ? 1.063 0.517 5.113 1.00 98.31 130 PHE A O 1
ATOM 1011 N N . TRP A 1 131 ? 0.134 -1.513 5.292 1.00 97.69 131 TRP A N 1
ATOM 1012 C CA . TRP A 1 131 ? 1.295 -2.238 5.770 1.00 97.69 131 TRP A CA 1
ATOM 1013 C C . TRP A 1 131 ? 2.155 -2.712 4.595 1.00 97.69 131 TRP A C 1
ATOM 1015 O O . TRP A 1 131 ? 1.713 -3.491 3.748 1.00 97.69 131 TRP A O 1
ATOM 1025 N N . VAL A 1 132 ? 3.379 -2.196 4.539 1.00 96.31 132 VAL A N 1
ATOM 1026 C CA . VAL A 1 132 ? 4.384 -2.467 3.510 1.00 96.31 132 VAL A CA 1
ATOM 1027 C C . VAL A 1 132 ? 5.241 -3.639 3.989 1.00 96.31 132 VAL A C 1
ATOM 1029 O O . VAL A 1 132 ? 6.055 -3.467 4.894 1.00 96.31 132 VAL A O 1
ATOM 1032 N N . GLU A 1 133 ? 5.052 -4.826 3.406 1.00 92.62 133 GLU A N 1
ATOM 1033 C CA . GLU A 1 133 ? 5.708 -6.073 3.845 1.00 92.62 133 GLU A CA 1
ATOM 1034 C C . GLU A 1 133 ? 7.178 -6.147 3.382 1.00 92.62 133 GLU A C 1
ATOM 1036 O O . GLU A 1 133 ? 7.543 -6.926 2.505 1.00 92.62 133 GLU A O 1
ATOM 1041 N N . GLY A 1 134 ? 8.032 -5.277 3.933 1.00 85.12 134 GLY A N 1
ATOM 1042 C CA . GLY A 1 134 ? 9.426 -5.129 3.497 1.00 85.12 134 GLY A CA 1
ATOM 1043 C C . GLY A 1 134 ? 10.426 -6.121 4.081 1.00 85.12 134 GLY A C 1
ATOM 1044 O O . GLY A 1 134 ? 11.550 -6.195 3.583 1.00 85.12 134 GLY A O 1
ATOM 1045 N N . GLU A 1 135 ? 10.025 -6.867 5.111 1.00 87.06 135 GLU A N 1
ATOM 1046 C CA . GLU A 1 135 ? 10.857 -7.866 5.800 1.00 87.06 135 GLU A CA 1
ATOM 1047 C C . GLU A 1 135 ? 10.946 -9.201 5.077 1.00 87.06 135 GLU A C 1
ATOM 1049 O O . GLU A 1 135 ? 11.786 -10.033 5.433 1.00 87.06 135 GLU A O 1
ATOM 1054 N N . ASP A 1 136 ? 10.074 -9.411 4.096 1.00 83.12 136 ASP A N 1
ATOM 1055 C CA . ASP A 1 136 ? 10.050 -10.644 3.338 1.00 83.12 136 ASP A CA 1
ATOM 1056 C C . ASP A 1 136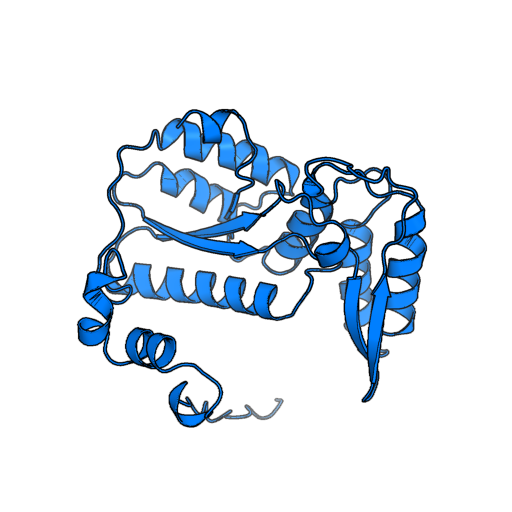 ? 11.391 -10.869 2.622 1.00 83.12 136 ASP A C 1
ATOM 1058 O O . ASP A 1 136 ? 12.126 -9.933 2.295 1.00 83.12 136 ASP A O 1
ATOM 1062 N N . HIS A 1 137 ? 11.732 -12.132 2.423 1.00 84.19 137 HIS A N 1
ATOM 1063 C CA . HIS A 1 137 ? 12.924 -12.577 1.713 1.00 84.19 137 HIS A CA 1
ATOM 1064 C C . HIS A 1 137 ? 12.583 -13.150 0.331 1.00 84.19 137 HIS A C 1
ATOM 1066 O O . HIS A 1 137 ? 13.500 -13.431 -0.441 1.00 84.19 137 HIS A O 1
ATOM 1072 N N . ASP A 1 138 ? 11.294 -13.304 0.002 1.00 86.06 138 ASP A N 1
ATOM 1073 C CA . ASP A 1 138 ? 10.847 -13.801 -1.298 1.00 86.06 138 ASP A CA 1
ATOM 1074 C C . ASP A 1 138 ? 10.956 -12.719 -2.386 1.00 86.06 138 ASP A C 1
ATOM 1076 O O . ASP A 1 138 ? 10.027 -11.963 -2.684 1.00 86.06 138 ASP A O 1
ATOM 1080 N N . PHE A 1 139 ? 12.153 -12.603 -2.965 1.00 87.06 139 PHE A N 1
ATOM 1081 C CA . PHE A 1 139 ? 12.402 -11.680 -4.070 1.00 87.06 139 PHE A CA 1
ATOM 1082 C C . PHE A 1 139 ? 11.659 -12.102 -5.345 1.00 87.06 139 PHE A C 1
ATOM 1084 O O . PHE A 1 139 ? 11.198 -11.238 -6.092 1.00 87.06 139 PHE A O 1
ATOM 1091 N N . GLU A 1 140 ? 11.526 -13.407 -5.595 1.00 86.19 140 GLU A N 1
ATOM 1092 C CA . GLU A 1 140 ? 10.905 -13.930 -6.815 1.00 86.19 140 GLU A CA 1
ATOM 1093 C C . GLU A 1 140 ? 9.430 -13.521 -6.908 1.00 86.19 140 GLU A C 1
ATOM 1095 O O . GLU A 1 140 ? 8.975 -13.114 -7.982 1.00 86.19 140 GLU A O 1
ATOM 1100 N N . GLU A 1 141 ? 8.705 -13.536 -5.784 1.00 84.94 141 GLU A N 1
ATOM 1101 C CA . GLU A 1 141 ? 7.298 -13.129 -5.736 1.00 84.94 141 GLU A CA 1
ATOM 1102 C C . GLU A 1 141 ? 7.094 -11.652 -6.115 1.00 84.94 141 GLU A C 1
ATOM 1104 O O . GLU A 1 141 ? 6.107 -11.301 -6.769 1.00 84.94 141 GLU A O 1
ATOM 1109 N N . ILE A 1 142 ? 8.038 -10.774 -5.761 1.00 90.06 142 ILE A N 1
ATOM 1110 C CA . ILE A 1 142 ? 7.905 -9.331 -6.003 1.00 90.06 142 ILE A CA 1
ATOM 1111 C C . ILE A 1 142 ? 8.566 -8.847 -7.297 1.00 90.06 142 ILE A C 1
ATOM 1113 O O . ILE A 1 142 ? 8.257 -7.746 -7.758 1.00 90.06 142 ILE A O 1
ATOM 1117 N N . ALA A 1 143 ? 9.463 -9.638 -7.888 1.00 93.00 143 ALA A N 1
ATOM 1118 C CA . ALA A 1 143 ? 10.275 -9.238 -9.036 1.00 93.00 143 ALA A CA 1
ATOM 1119 C C . ALA A 1 143 ? 9.506 -9.213 -10.366 1.00 93.00 143 ALA A C 1
ATOM 1121 O O . ALA A 1 143 ? 10.003 -8.649 -11.341 1.00 93.00 143 ALA A O 1
ATOM 1122 N N . THR A 1 144 ? 8.301 -9.793 -10.418 1.00 94.75 144 THR A N 1
ATOM 1123 C CA . THR A 1 144 ? 7.500 -9.877 -11.646 1.00 94.75 144 THR A CA 1
ATOM 1124 C C . THR A 1 144 ? 6.135 -9.215 -11.490 1.00 94.75 144 THR A C 1
ATOM 1126 O O . THR A 1 144 ? 5.357 -9.539 -10.596 1.00 94.75 144 THR A O 1
ATOM 1129 N N . ALA A 1 145 ? 5.793 -8.336 -12.428 1.00 95.25 145 ALA A N 1
ATOM 1130 C CA . ALA A 1 145 ? 4.441 -7.821 -12.612 1.00 95.25 145 ALA A CA 1
ATOM 1131 C C . ALA A 1 145 ? 3.812 -8.415 -13.875 1.00 95.25 145 ALA A C 1
ATOM 1133 O O . ALA A 1 145 ? 4.508 -8.771 -14.821 1.00 95.25 145 ALA A O 1
ATOM 1134 N N . HIS A 1 146 ? 2.485 -8.478 -13.927 1.00 94.75 146 HIS A N 1
ATOM 1135 C CA . HIS A 1 146 ? 1.763 -8.952 -15.104 1.00 94.75 146 HIS A CA 1
ATOM 1136 C C . HIS A 1 146 ? 0.816 -7.867 -15.602 1.00 94.75 146 HIS A C 1
ATOM 1138 O O . HIS A 1 146 ? 0.000 -7.346 -14.842 1.00 94.75 146 HIS A O 1
ATOM 1144 N N . VAL A 1 147 ? 0.898 -7.546 -16.892 1.00 94.00 147 VAL A N 1
ATOM 1145 C CA . VAL A 1 147 ? 0.015 -6.569 -17.538 1.00 94.00 147 VAL A CA 1
ATOM 1146 C C . VAL A 1 147 ? -0.734 -7.211 -18.696 1.00 94.00 147 VAL A C 1
ATOM 1148 O O . VAL A 1 147 ? -0.219 -8.088 -19.388 1.00 94.00 147 VAL A O 1
ATOM 1151 N N . LEU A 1 148 ? -1.972 -6.774 -18.919 1.00 91.94 148 LEU A N 1
ATOM 1152 C CA . LEU A 1 148 ? -2.763 -7.238 -20.051 1.00 91.94 148 LEU A CA 1
ATOM 1153 C C . LEU A 1 148 ? -2.394 -6.432 -21.299 1.00 91.94 148 LEU A C 1
ATOM 1155 O O . LEU A 1 148 ? -2.605 -5.219 -21.353 1.00 91.94 148 LEU A O 1
ATOM 1159 N N . HIS A 1 149 ? -1.904 -7.116 -22.327 1.00 91.19 149 HIS A N 1
ATOM 1160 C CA . HIS A 1 149 ? -1.698 -6.547 -23.650 1.00 91.19 149 HIS A CA 1
ATOM 1161 C C . HIS A 1 149 ? -2.622 -7.224 -24.643 1.00 91.19 149 HIS A C 1
ATOM 1163 O O . HIS A 1 149 ? -2.441 -8.391 -24.992 1.00 91.19 149 HIS A O 1
ATOM 1169 N N . ARG A 1 150 ? -3.621 -6.483 -25.129 1.00 86.81 150 ARG A N 1
ATOM 1170 C CA . ARG A 1 150 ? -4.698 -7.043 -25.957 1.00 86.81 150 ARG A CA 1
ATOM 1171 C C . ARG A 1 150 ? -5.440 -8.133 -25.167 1.00 86.81 150 ARG A C 1
ATOM 1173 O O . ARG A 1 150 ? -6.206 -7.788 -24.279 1.00 86.81 150 ARG A O 1
ATOM 1180 N N . ASN A 1 151 ? -5.184 -9.407 -25.465 1.00 90.06 151 ASN A N 1
ATOM 1181 C CA . ASN A 1 151 ? -5.775 -10.573 -24.800 1.00 90.06 151 ASN A CA 1
ATOM 1182 C C . ASN A 1 151 ? -4.707 -11.512 -24.211 1.00 90.06 151 ASN A C 1
ATOM 1184 O O . ASN A 1 151 ? -5.011 -12.660 -23.899 1.00 90.06 151 ASN A O 1
ATOM 1188 N N . GLU A 1 152 ? -3.461 -11.050 -24.098 1.00 93.75 152 GLU A N 1
ATOM 1189 C CA . GLU A 1 152 ? -2.347 -11.828 -23.561 1.00 93.75 152 GLU A CA 1
ATOM 1190 C C . GLU A 1 152 ? -1.839 -11.199 -22.269 1.00 93.75 152 GLU A C 1
ATOM 1192 O O . GLU A 1 152 ? -1.749 -9.975 -22.140 1.00 93.75 152 GLU A O 1
ATOM 1197 N N . VAL A 1 153 ? -1.510 -12.055 -21.307 1.00 94.56 153 VAL A N 1
ATOM 1198 C CA . VAL A 1 153 ? -0.849 -11.648 -20.072 1.00 94.56 153 VAL A CA 1
ATOM 1199 C C . VAL A 1 153 ? 0.647 -11.578 -20.357 1.00 94.56 153 VAL A C 1
ATOM 1201 O O . VAL A 1 153 ? 1.258 -12.585 -20.709 1.00 94.56 153 VAL A O 1
ATOM 1204 N N . VAL A 1 154 ? 1.225 -10.387 -20.227 1.00 95.94 154 VAL A N 1
ATOM 1205 C CA . VAL A 1 154 ? 2.644 -10.135 -20.478 1.00 95.94 154 VAL A CA 1
ATOM 1206 C C . VAL A 1 154 ? 3.360 -9.955 -19.138 1.00 95.94 154 VAL A C 1
ATOM 1208 O O . VAL A 1 154 ? 2.984 -9.046 -18.390 1.00 95.94 154 VAL A O 1
ATOM 1211 N N . PRO A 1 155 ? 4.371 -10.786 -18.822 1.00 95.56 155 PRO A N 1
ATOM 1212 C CA . PRO A 1 155 ? 5.202 -10.585 -17.645 1.00 95.56 155 PRO A CA 1
ATOM 1213 C C . PRO A 1 155 ? 6.183 -9.427 -17.867 1.00 95.56 155 PRO A C 1
ATOM 1215 O O . PRO A 1 155 ? 6.703 -9.224 -18.969 1.00 95.56 155 PRO A O 1
ATOM 1218 N N . LEU A 1 156 ? 6.422 -8.672 -16.804 1.00 95.75 156 LEU A N 1
ATOM 1219 C CA . LEU A 1 156 ? 7.415 -7.615 -16.684 1.00 95.75 156 LEU A CA 1
ATOM 1220 C C . LEU A 1 156 ? 8.319 -8.007 -15.522 1.00 95.75 156 LEU A C 1
ATOM 1222 O O . LEU A 1 156 ? 7.847 -8.033 -14.386 1.00 95.75 156 LEU A O 1
ATOM 1226 N N . SER A 1 157 ? 9.577 -8.316 -15.802 1.00 94.38 157 SER A N 1
ATOM 1227 C CA . SER A 1 157 ? 10.514 -8.805 -14.792 1.00 94.38 157 SER A CA 1
ATOM 1228 C C . SER A 1 157 ? 11.547 -7.742 -14.441 1.00 94.38 157 SER A C 1
ATOM 1230 O O . SER A 1 157 ? 11.951 -6.939 -15.284 1.00 94.38 157 SER A O 1
ATOM 1232 N N . TYR A 1 158 ? 11.989 -7.764 -13.191 1.00 95.00 158 TYR A N 1
ATOM 1233 C CA . TYR A 1 158 ? 13.190 -7.095 -12.726 1.00 95.00 158 TYR A CA 1
ATOM 1234 C C . TYR A 1 158 ? 14.214 -8.166 -12.341 1.00 95.00 158 TYR A C 1
ATOM 1236 O O . TYR A 1 158 ? 14.027 -8.868 -11.352 1.00 95.00 158 TYR A O 1
ATOM 1244 N N . GLU A 1 159 ? 15.286 -8.294 -13.128 1.00 91.75 159 GLU A N 1
ATOM 1245 C CA . GLU A 1 159 ? 16.295 -9.360 -12.990 1.00 91.75 159 GLU A CA 1
ATOM 1246 C C . GLU A 1 159 ? 17.687 -8.779 -12.666 1.00 91.75 159 GLU A C 1
ATOM 1248 O O . GLU A 1 159 ? 18.584 -8.759 -13.510 1.00 91.75 159 GLU A O 1
ATOM 1253 N N . PRO A 1 160 ? 17.888 -8.226 -11.458 1.00 90.31 160 PRO A N 1
ATOM 1254 C CA . PRO A 1 160 ? 19.206 -7.797 -11.006 1.00 90.31 160 PRO A CA 1
ATOM 1255 C C . PRO A 1 160 ? 20.137 -8.976 -10.702 1.00 90.31 160 PRO A C 1
ATOM 1257 O O . PRO A 1 160 ? 19.702 -10.046 -10.285 1.00 90.31 160 PRO A O 1
ATOM 1260 N N . GLU A 1 161 ? 21.447 -8.736 -10.789 1.00 83.50 161 GLU A N 1
ATOM 1261 C CA . GLU A 1 161 ? 22.434 -9.603 -10.143 1.00 83.50 161 GLU A CA 1
ATOM 1262 C C . GLU A 1 161 ? 22.325 -9.425 -8.619 1.00 83.50 161 GLU A C 1
ATOM 1264 O O . GLU A 1 161 ? 22.738 -8.400 -8.071 1.00 83.50 161 GLU A O 1
ATOM 1269 N N . VAL A 1 162 ? 21.727 -10.401 -7.936 1.00 73.88 162 VAL A N 1
ATOM 1270 C CA . VAL A 1 162 ? 21.541 -10.413 -6.476 1.00 73.88 162 VAL A CA 1
ATOM 1271 C C . VAL A 1 162 ? 22.085 -11.728 -5.931 1.00 73.88 162 VAL A C 1
ATOM 1273 O O . VAL A 1 162 ? 22.035 -12.754 -6.604 1.00 73.88 162 VAL A O 1
ATOM 1276 N N . GLU A 1 163 ? 22.651 -11.691 -4.727 1.00 74.00 163 GLU A N 1
ATOM 1277 C CA . GLU A 1 163 ? 23.074 -12.903 -4.020 1.00 74.00 163 GLU A CA 1
ATOM 1278 C C . GLU A 1 163 ? 21.867 -13.806 -3.710 1.00 74.00 163 GLU A C 1
ATOM 1280 O O . GLU A 1 163 ? 20.764 -13.306 -3.507 1.00 74.00 163 GLU A O 1
ATOM 1285 N N . ASP A 1 164 ? 22.083 -15.121 -3.587 1.00 69.12 164 ASP A N 1
ATOM 1286 C CA . ASP A 1 164 ? 21.019 -16.113 -3.330 1.00 69.12 164 ASP A CA 1
ATOM 1287 C C . ASP A 1 164 ? 20.179 -15.828 -2.061 1.00 69.12 164 ASP A C 1
ATOM 1289 O O . ASP A 1 164 ? 19.091 -16.373 -1.898 1.00 69.12 164 ASP A O 1
ATOM 1293 N N . ASN A 1 165 ? 20.675 -14.994 -1.136 1.00 72.00 165 ASN A N 1
ATOM 1294 C CA . ASN A 1 165 ? 19.915 -14.521 0.020 1.00 72.00 165 ASN A CA 1
ATOM 1295 C C . ASN A 1 165 ? 20.227 -13.045 0.329 1.00 72.00 165 ASN A C 1
ATOM 1297 O O . ASN A 1 165 ? 21.119 -12.759 1.136 1.00 72.00 165 ASN A O 1
ATOM 1301 N N . PRO A 1 166 ? 19.481 -12.099 -0.264 1.00 76.31 166 PRO A N 1
ATOM 1302 C CA . PRO A 1 166 ? 19.697 -10.672 -0.043 1.00 76.31 166 PRO A CA 1
ATOM 1303 C C . PRO A 1 166 ? 19.239 -10.166 1.336 1.00 76.31 166 PRO A C 1
ATOM 1305 O O . PRO A 1 166 ? 19.440 -8.992 1.662 1.00 76.31 166 PRO A O 1
ATOM 1308 N N . GLY A 1 167 ? 18.606 -11.018 2.149 1.00 85.06 167 GLY A N 1
ATOM 1309 C CA . GLY A 1 167 ? 17.873 -10.601 3.339 1.00 85.06 167 GLY A CA 1
ATOM 1310 C C . GLY A 1 167 ? 16.557 -9.905 2.979 1.00 85.06 167 GLY A C 1
ATOM 1311 O O . GLY A 1 167 ? 15.930 -10.239 1.979 1.00 85.06 167 GLY A O 1
ATOM 1312 N N . ALA A 1 168 ? 16.136 -8.944 3.805 1.00 89.25 168 ALA A N 1
ATOM 1313 C CA . ALA A 1 168 ? 14.882 -8.210 3.626 1.00 89.25 168 ALA A CA 1
ATOM 1314 C C . ALA A 1 168 ? 14.848 -7.478 2.271 1.00 89.25 168 ALA A C 1
ATOM 1316 O O . ALA A 1 168 ? 15.546 -6.471 2.079 1.00 89.25 168 ALA A O 1
ATOM 1317 N N . VAL A 1 169 ? 14.024 -7.970 1.343 1.00 89.31 169 VAL A N 1
ATOM 1318 C CA . VAL A 1 169 ? 14.022 -7.533 -0.062 1.00 89.31 169 VAL A CA 1
ATOM 1319 C C . VAL A 1 169 ? 13.647 -6.066 -0.208 1.00 89.31 169 VAL A C 1
ATOM 1321 O O . VAL A 1 169 ? 14.143 -5.382 -1.101 1.00 89.31 169 VAL A O 1
ATOM 1324 N N . GLY A 1 170 ? 12.849 -5.528 0.719 1.00 88.50 170 GLY A N 1
ATOM 1325 C CA . GLY A 1 170 ? 12.468 -4.119 0.713 1.00 88.50 170 GLY A CA 1
ATOM 1326 C C . GLY A 1 170 ? 13.638 -3.151 0.809 1.00 88.50 170 GLY A C 1
ATOM 1327 O O . GLY A 1 170 ? 13.571 -2.046 0.263 1.00 88.50 170 GLY A O 1
ATOM 1328 N N . ARG A 1 171 ? 14.736 -3.580 1.443 1.00 91.88 171 ARG A N 1
ATOM 1329 C CA . ARG A 1 171 ? 15.930 -2.758 1.648 1.00 91.88 171 ARG A CA 1
ATOM 1330 C C . ARG A 1 171 ? 16.853 -2.724 0.430 1.00 91.88 171 ARG A C 1
ATOM 1332 O O . ARG A 1 171 ? 17.762 -1.890 0.402 1.00 91.88 171 ARG A O 1
ATOM 1339 N N . LEU A 1 172 ? 16.639 -3.601 -0.551 1.00 92.75 172 LEU A N 1
ATOM 1340 C CA . LEU A 1 172 ? 17.470 -3.668 -1.747 1.00 92.75 172 LEU A CA 1
ATOM 1341 C C . LEU A 1 172 ? 17.300 -2.406 -2.582 1.00 92.75 172 LEU A C 1
ATOM 1343 O O . LEU A 1 172 ? 16.186 -1.938 -2.812 1.00 92.75 172 LEU A O 1
ATOM 1347 N N . ALA A 1 173 ? 18.425 -1.850 -3.021 1.00 95.50 173 ALA A N 1
ATOM 1348 C CA . ALA A 1 173 ? 18.431 -0.740 -3.954 1.00 95.50 173 ALA A CA 1
ATOM 1349 C C . ALA A 1 173 ? 18.226 -1.270 -5.374 1.00 95.50 173 ALA A C 1
ATOM 1351 O O . ALA A 1 173 ? 18.914 -2.198 -5.798 1.00 95.50 173 ALA A O 1
ATOM 1352 N N . LEU A 1 174 ? 17.315 -0.644 -6.112 1.00 96.38 174 LEU A N 1
ATOM 1353 C CA . LEU A 1 174 ? 17.135 -0.900 -7.532 1.00 96.38 174 LEU A CA 1
ATOM 1354 C C . LEU A 1 174 ? 18.449 -0.616 -8.275 1.00 96.38 174 LEU A C 1
ATOM 1356 O O . LEU A 1 174 ? 19.110 0.398 -8.048 1.00 96.38 174 LEU A O 1
ATOM 1360 N N . THR A 1 175 ? 18.817 -1.513 -9.174 1.00 96.50 175 THR A N 1
ATOM 1361 C CA . THR A 1 175 ? 19.969 -1.396 -10.076 1.00 96.50 175 THR A CA 1
ATOM 1362 C C . THR A 1 175 ? 19.526 -0.839 -11.428 1.00 96.50 175 THR A C 1
ATOM 1364 O O . THR A 1 175 ? 18.330 -0.684 -11.680 1.00 96.50 175 THR A O 1
ATOM 1367 N N . ASP A 1 176 ? 20.471 -0.588 -12.336 1.00 96.62 176 ASP A N 1
ATOM 1368 C CA . ASP A 1 176 ? 20.160 -0.164 -13.710 1.00 96.62 176 ASP A CA 1
ATOM 1369 C C . ASP A 1 176 ? 19.281 -1.169 -14.480 1.00 96.62 176 ASP A C 1
ATOM 1371 O O . ASP A 1 176 ? 18.606 -0.773 -15.430 1.00 96.62 176 ASP A O 1
ATOM 1375 N N . ALA A 1 177 ? 19.207 -2.433 -14.036 1.00 96.56 177 ALA A N 1
ATOM 1376 C CA . ALA A 1 177 ? 18.326 -3.451 -14.616 1.00 96.56 177 ALA A CA 1
ATOM 1377 C C . ALA A 1 177 ? 16.831 -3.077 -14.532 1.00 96.56 177 ALA A C 1
ATOM 1379 O O . ALA A 1 177 ? 16.020 -3.596 -15.295 1.00 96.56 177 ALA A O 1
ATOM 1380 N N . ILE A 1 178 ? 16.442 -2.126 -13.669 1.00 97.69 178 ILE A N 1
ATOM 1381 C CA . ILE A 1 178 ? 15.052 -1.650 -13.608 1.00 97.69 178 ILE A CA 1
ATOM 1382 C C . ILE A 1 178 ? 14.605 -0.957 -14.902 1.00 97.69 178 ILE A C 1
ATOM 1384 O O . ILE A 1 178 ? 13.410 -0.930 -15.204 1.00 97.69 178 ILE A O 1
ATOM 1388 N N . HIS A 1 179 ? 15.542 -0.412 -15.688 1.00 97.25 179 HIS A N 1
ATOM 1389 C CA . HIS A 1 179 ? 15.221 0.243 -16.955 1.00 97.25 179 HIS A CA 1
ATOM 1390 C C . HIS A 1 179 ? 14.567 -0.718 -17.953 1.00 97.25 179 HIS A C 1
ATOM 1392 O O . HIS A 1 179 ? 13.643 -0.310 -18.649 1.00 97.25 179 HIS A O 1
ATOM 1398 N N . GLU A 1 180 ? 14.960 -1.994 -17.967 1.00 96.25 180 GLU A N 1
ATOM 1399 C CA . GLU A 1 180 ? 14.368 -2.993 -18.863 1.00 96.25 180 GLU A CA 1
ATOM 1400 C C . GLU A 1 180 ? 12.881 -3.208 -18.556 1.00 96.25 180 GLU A C 1
ATOM 1402 O O . GLU A 1 180 ? 12.040 -3.158 -19.456 1.00 96.25 180 GLU A O 1
ATOM 1407 N N . GLY A 1 181 ? 12.533 -3.347 -17.272 1.00 96.88 181 GLY A N 1
ATOM 1408 C CA . GLY A 1 181 ? 11.143 -3.451 -16.829 1.00 96.88 181 GLY A CA 1
ATOM 1409 C C . GLY A 1 181 ? 10.325 -2.191 -17.137 1.00 96.88 181 GLY A C 1
ATOM 1410 O O . GLY A 1 181 ? 9.168 -2.290 -17.551 1.00 96.88 181 GLY A O 1
ATOM 1411 N N . LEU A 1 182 ? 10.921 -1.003 -16.983 1.00 97.94 182 LEU A N 1
ATOM 1412 C CA . LEU A 1 182 ? 10.278 0.282 -17.289 1.00 97.94 182 LEU A CA 1
ATOM 1413 C C . LEU A 1 182 ? 10.009 0.465 -18.786 1.00 97.94 182 LEU A C 1
ATOM 1415 O O . LEU A 1 182 ? 8.917 0.894 -19.164 1.00 97.94 182 LEU A O 1
ATOM 1419 N N . ASP A 1 183 ? 10.983 0.145 -19.634 1.00 97.38 183 ASP A N 1
ATOM 1420 C CA . ASP A 1 183 ? 10.849 0.251 -21.086 1.00 97.38 183 ASP A CA 1
ATOM 1421 C C . ASP A 1 183 ? 9.860 -0.783 -21.616 1.00 97.38 183 ASP A C 1
ATOM 1423 O O . ASP A 1 183 ? 9.022 -0.463 -22.463 1.00 97.38 183 ASP A O 1
ATOM 1427 N N . ARG A 1 184 ? 9.873 -1.997 -21.051 1.00 97.12 184 ARG A N 1
ATOM 1428 C CA . ARG A 1 184 ? 8.892 -3.026 -21.390 1.00 97.12 184 ARG A CA 1
ATOM 1429 C C . ARG A 1 184 ? 7.479 -2.623 -20.976 1.00 97.12 184 ARG A C 1
ATOM 1431 O O . ARG A 1 184 ? 6.549 -2.810 -21.759 1.00 97.12 184 ARG A O 1
ATOM 1438 N N . LEU A 1 185 ? 7.299 -2.045 -19.787 1.00 97.44 185 LEU A N 1
ATOM 1439 C CA . LEU A 1 185 ? 6.005 -1.505 -19.366 1.00 97.44 185 LEU A CA 1
ATOM 1440 C C . LEU A 1 185 ? 5.519 -0.428 -20.346 1.00 97.44 185 LEU A C 1
ATOM 1442 O O . LEU A 1 185 ? 4.371 -0.480 -20.791 1.00 97.44 185 LEU A O 1
ATOM 1446 N N . ASP A 1 186 ? 6.389 0.515 -20.718 1.00 97.12 186 ASP A N 1
ATOM 1447 C CA . ASP A 1 186 ? 6.056 1.569 -21.678 1.00 97.12 186 ASP A CA 1
ATOM 1448 C C . ASP A 1 186 ? 5.658 0.975 -23.032 1.00 97.12 186 ASP A C 1
ATOM 1450 O O . ASP A 1 186 ? 4.636 1.348 -23.591 1.00 97.12 186 ASP A O 1
ATOM 1454 N N . GLU A 1 187 ? 6.397 0.005 -23.563 1.00 95.94 187 GLU A N 1
ATOM 1455 C CA . GLU A 1 187 ? 6.072 -0.643 -24.837 1.00 95.94 187 GLU A CA 1
ATOM 1456 C C . GLU A 1 187 ? 4.689 -1.318 -24.811 1.00 95.94 187 GLU A C 1
ATOM 1458 O O . GLU A 1 187 ? 3.899 -1.192 -25.752 1.00 95.94 187 GLU A O 1
ATOM 1463 N N . VAL A 1 188 ? 4.389 -2.024 -23.720 1.00 95.94 188 VAL A N 1
ATOM 1464 C CA . VAL A 1 188 ? 3.220 -2.897 -23.608 1.00 95.94 188 VAL A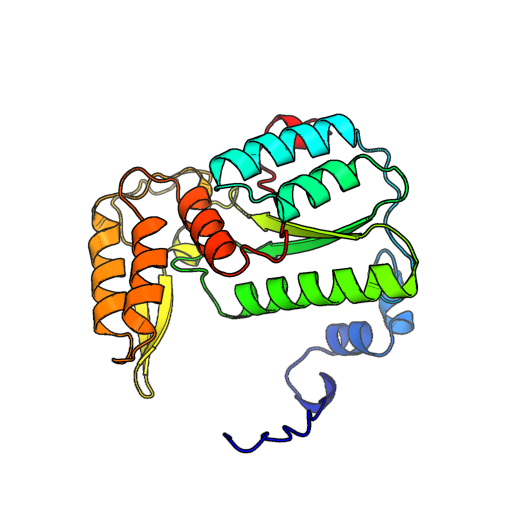 CA 1
ATOM 1465 C C . VAL A 1 188 ? 1.939 -2.122 -23.283 1.00 95.94 188 VAL A C 1
ATOM 1467 O O . VAL A 1 188 ? 0.849 -2.526 -23.707 1.00 95.94 188 VAL A O 1
ATOM 1470 N N . LEU A 1 189 ? 2.027 -0.993 -22.576 1.00 94.25 189 LEU A N 1
ATOM 1471 C CA . LEU A 1 189 ? 0.848 -0.184 -22.275 1.00 94.25 189 LEU A CA 1
ATOM 1472 C C . LEU A 1 189 ? 0.231 0.423 -23.552 1.00 94.25 189 LEU A C 1
ATOM 1474 O O . LEU A 1 189 ? 0.944 1.028 -24.368 1.00 94.25 189 LEU A O 1
ATOM 1478 N N . PRO A 1 190 ? -1.105 0.331 -23.727 1.00 91.94 190 PRO A N 1
ATOM 1479 C CA . PRO A 1 190 ? -1.774 0.831 -24.919 1.00 91.94 190 PRO A CA 1
ATOM 1480 C C . PRO A 1 190 ? -1.624 2.356 -25.043 1.00 91.94 190 PRO A C 1
ATOM 1482 O O . PRO A 1 190 ? -1.670 3.071 -24.035 1.00 91.94 190 PRO A O 1
ATOM 1485 N N . PRO A 1 191 ? -1.478 2.888 -26.271 1.00 92.31 191 PRO A N 1
ATOM 1486 C CA . PRO A 1 191 ? -1.418 4.326 -26.481 1.00 92.31 191 PRO A CA 1
ATOM 1487 C C . PRO A 1 191 ? -2.727 4.973 -26.018 1.00 92.31 191 PRO A C 1
ATOM 1489 O O . PRO A 1 191 ? -3.816 4.572 -26.427 1.00 92.31 191 PRO A O 1
ATOM 1492 N N . SER A 1 192 ? -2.613 5.968 -25.144 1.00 95.31 192 SER A N 1
ATOM 1493 C CA . SER A 1 192 ? -3.733 6.750 -24.626 1.00 95.31 192 SER A CA 1
ATOM 1494 C C . SER A 1 192 ? -3.232 8.084 -24.082 1.00 95.31 192 SER A C 1
ATOM 1496 O O . SER A 1 192 ? -2.051 8.212 -23.756 1.00 95.31 192 SER A O 1
ATOM 1498 N N . ASP A 1 193 ? -4.141 9.041 -23.904 1.00 96.81 193 ASP A N 1
ATOM 1499 C CA . ASP A 1 193 ? -3.833 10.336 -23.279 1.00 96.81 193 ASP A CA 1
ATOM 1500 C C . ASP A 1 193 ? -3.386 10.189 -21.810 1.00 96.81 193 ASP A C 1
ATOM 1502 O O . ASP A 1 193 ? -2.744 11.079 -21.258 1.00 96.81 193 ASP A O 1
ATOM 1506 N N . PHE A 1 194 ? -3.683 9.047 -21.179 1.00 94.88 194 PHE A N 1
ATOM 1507 C CA . PHE A 1 194 ? -3.331 8.753 -19.787 1.00 94.88 194 PHE A CA 1
ATOM 1508 C C . PHE A 1 194 ? -1.943 8.125 -19.634 1.00 94.88 194 PHE A C 1
ATOM 1510 O O . PHE A 1 194 ? -1.301 8.295 -18.596 1.00 94.88 194 PHE A O 1
ATOM 1517 N N . LYS A 1 195 ? -1.463 7.408 -20.660 1.00 96.25 195 LYS A N 1
ATOM 1518 C CA . LYS A 1 195 ? -0.196 6.664 -20.610 1.00 96.25 195 LYS A CA 1
ATOM 1519 C C . LYS A 1 195 ? 1.002 7.537 -20.204 1.00 96.25 195 LYS A C 1
ATOM 1521 O O . LYS A 1 195 ? 1.739 7.094 -19.325 1.00 96.25 195 LYS A O 1
ATOM 1526 N N . PRO A 1 196 ? 1.201 8.758 -20.746 1.00 97.88 196 PRO A N 1
ATOM 1527 C CA . PRO A 1 196 ? 2.323 9.602 -20.336 1.00 97.88 196 PRO A CA 1
ATOM 1528 C C . PRO A 1 196 ? 2.344 9.891 -18.830 1.00 97.88 196 PRO A C 1
ATOM 1530 O O . PRO A 1 196 ? 3.388 9.746 -18.205 1.00 97.88 196 PRO A O 1
ATOM 1533 N N . GLY A 1 197 ? 1.190 10.216 -18.235 1.00 97.31 197 GLY A N 1
ATOM 1534 C CA . GLY A 1 197 ? 1.093 10.509 -16.802 1.00 97.31 197 GLY A CA 1
ATOM 1535 C C . GLY A 1 197 ? 1.297 9.278 -15.916 1.00 97.31 197 GLY A C 1
ATOM 1536 O O . GLY A 1 197 ? 1.898 9.379 -14.849 1.00 97.31 197 GLY A O 1
ATOM 1537 N N . VAL A 1 198 ? 0.848 8.098 -16.360 1.00 96.06 198 VAL A N 1
ATOM 1538 C CA . VAL A 1 198 ? 1.133 6.831 -15.663 1.00 96.06 198 VAL A CA 1
ATOM 1539 C C . VAL A 1 198 ? 2.632 6.541 -15.688 1.00 96.06 198 VAL A C 1
ATOM 1541 O O . VAL A 1 198 ? 3.231 6.305 -14.641 1.00 96.06 198 VAL A O 1
ATOM 1544 N N . MET A 1 199 ? 3.259 6.613 -16.865 1.00 98.06 199 MET A N 1
ATOM 1545 C CA . MET A 1 199 ? 4.690 6.340 -17.006 1.00 98.06 199 MET A CA 1
ATOM 1546 C C . MET A 1 199 ? 5.561 7.355 -16.265 1.00 98.06 199 MET A C 1
ATOM 1548 O O . MET A 1 199 ? 6.600 6.973 -15.732 1.00 98.06 199 MET A O 1
ATOM 1552 N N . GLU A 1 200 ? 5.147 8.622 -16.190 1.00 98.00 200 GLU A N 1
ATOM 1553 C CA . GLU A 1 200 ? 5.820 9.640 -15.379 1.00 98.00 200 GLU A CA 1
ATOM 1554 C C . GLU A 1 200 ? 5.854 9.243 -13.898 1.00 98.00 200 GLU A C 1
ATOM 1556 O O . GLU A 1 200 ? 6.926 9.249 -13.295 1.00 98.00 200 GLU A O 1
ATOM 1561 N N . ARG A 1 201 ? 4.718 8.817 -13.327 1.00 97.50 201 ARG A N 1
ATOM 1562 C CA . ARG A 1 201 ? 4.636 8.364 -11.925 1.00 97.50 201 ARG A CA 1
ATOM 1563 C C . ARG A 1 201 ? 5.494 7.126 -11.672 1.00 97.50 201 ARG A C 1
ATOM 1565 O O . ARG A 1 201 ? 6.249 7.092 -10.703 1.00 97.50 201 ARG A O 1
ATOM 1572 N N . VAL A 1 202 ? 5.432 6.134 -12.563 1.00 98.06 202 VAL A N 1
ATOM 1573 C CA . VAL A 1 202 ? 6.216 4.897 -12.423 1.00 98.06 202 VAL A CA 1
ATOM 1574 C C . VAL A 1 202 ? 7.720 5.181 -12.511 1.00 98.06 202 VAL A C 1
ATOM 1576 O O . VAL A 1 202 ? 8.464 4.773 -11.622 1.00 98.06 202 VAL A O 1
ATOM 1579 N N . ARG A 1 203 ? 8.175 5.943 -13.517 1.00 98.25 203 ARG A N 1
ATOM 1580 C CA . ARG A 1 203 ? 9.591 6.341 -13.668 1.00 98.25 203 ARG A CA 1
ATOM 1581 C C . ARG A 1 203 ? 10.061 7.295 -12.564 1.00 98.25 203 ARG A C 1
ATOM 1583 O O . ARG A 1 203 ? 11.258 7.399 -12.292 1.00 98.25 203 ARG A O 1
ATOM 1590 N N . ALA A 1 204 ? 9.149 8.033 -11.933 1.00 97.38 204 ALA A N 1
ATOM 1591 C CA . ALA A 1 204 ? 9.490 8.860 -10.784 1.00 97.38 204 ALA A CA 1
ATOM 1592 C C . ALA A 1 204 ? 9.831 8.018 -9.550 1.00 97.38 204 ALA A C 1
ATOM 1594 O O . ALA A 1 204 ? 10.778 8.363 -8.845 1.00 97.38 204 ALA A O 1
ATOM 1595 N N . ALA A 1 205 ? 9.104 6.922 -9.333 1.00 97.75 205 ALA A N 1
ATOM 1596 C CA . ALA A 1 205 ? 9.272 6.052 -8.177 1.00 97.75 205 ALA A CA 1
ATOM 1597 C C . ALA A 1 205 ? 10.387 5.002 -8.361 1.00 97.75 205 ALA A C 1
ATOM 1599 O O . ALA A 1 205 ? 11.230 4.820 -7.484 1.00 97.75 205 ALA A O 1
ATOM 1600 N N . TYR A 1 206 ? 10.436 4.335 -9.516 1.00 98.00 206 TYR A N 1
ATOM 1601 C CA . TYR A 1 206 ? 11.398 3.267 -9.800 1.00 98.00 206 TYR A CA 1
ATOM 1602 C C . TYR A 1 206 ? 12.635 3.834 -10.500 1.00 98.00 206 TYR A C 1
ATOM 1604 O O . TYR A 1 206 ? 12.630 4.065 -11.708 1.00 98.00 206 TYR A O 1
ATOM 1612 N N . ARG A 1 207 ? 13.699 4.082 -9.728 1.00 97.19 207 ARG A N 1
ATOM 1613 C CA . ARG A 1 207 ? 14.979 4.625 -10.209 1.00 97.19 207 ARG A CA 1
ATOM 1614 C C . ARG A 1 207 ? 16.151 3.848 -9.614 1.00 97.19 207 ARG A C 1
ATOM 1616 O O . ARG A 1 207 ? 16.044 3.431 -8.458 1.00 97.19 207 ARG A O 1
ATOM 1623 N N . PRO A 1 208 ? 17.278 3.714 -10.335 1.00 97.38 208 PRO A N 1
ATOM 1624 C CA . PRO A 1 208 ? 18.493 3.158 -9.756 1.00 97.38 208 PRO A CA 1
ATOM 1625 C C . PRO A 1 208 ? 18.883 3.879 -8.455 1.00 97.38 208 PRO A C 1
ATOM 1627 O O . PRO A 1 208 ? 18.843 5.108 -8.374 1.00 97.38 208 PRO A O 1
ATOM 1630 N N . GLY A 1 209 ? 19.237 3.112 -7.426 1.00 96.62 209 GLY A N 1
ATOM 1631 C CA . GLY A 1 209 ? 19.576 3.595 -6.086 1.00 96.62 209 GLY A CA 1
ATOM 1632 C C . GLY A 1 209 ? 18.390 3.764 -5.126 1.00 96.62 209 GLY A C 1
ATOM 1633 O O . GLY A 1 209 ? 18.611 3.833 -3.917 1.00 96.62 209 GLY A O 1
ATOM 1634 N N . THR A 1 210 ? 17.145 3.794 -5.614 1.00 96.75 210 THR A N 1
ATOM 1635 C CA . THR A 1 210 ? 15.947 3.813 -4.757 1.00 96.75 210 THR A CA 1
ATOM 1636 C C . THR A 1 210 ? 15.718 2.431 -4.152 1.00 96.75 210 THR A C 1
ATOM 1638 O O . THR A 1 210 ? 15.851 1.428 -4.853 1.00 96.75 210 THR A O 1
ATOM 1641 N N . ARG A 1 211 ? 15.355 2.348 -2.866 1.00 96.12 211 ARG A N 1
ATOM 1642 C CA . ARG A 1 211 ? 15.002 1.054 -2.263 1.00 96.12 211 ARG A CA 1
ATOM 1643 C C . ARG A 1 211 ? 13.675 0.536 -2.815 1.00 96.12 211 ARG A C 1
ATOM 1645 O O . ARG A 1 211 ? 12.781 1.335 -3.081 1.00 96.12 211 ARG A O 1
ATOM 1652 N N . ILE A 1 212 ? 13.512 -0.779 -2.935 1.00 96.06 212 ILE A N 1
ATOM 1653 C CA . ILE A 1 212 ? 12.269 -1.389 -3.439 1.00 96.06 212 ILE A CA 1
ATOM 1654 C C . ILE A 1 212 ? 11.050 -0.928 -2.624 1.00 96.06 212 ILE A C 1
ATOM 1656 O O . ILE A 1 212 ? 10.034 -0.538 -3.202 1.00 96.06 212 ILE A O 1
ATOM 1660 N N . GLU A 1 213 ? 11.171 -0.889 -1.293 1.00 95.56 213 GLU A N 1
ATOM 1661 C CA . GLU A 1 213 ? 10.116 -0.388 -0.399 1.00 95.56 213 GLU A CA 1
ATOM 1662 C C . GLU A 1 213 ? 9.715 1.064 -0.708 1.00 95.56 213 GLU A C 1
ATOM 1664 O O . GLU A 1 213 ? 8.532 1.403 -0.689 1.00 95.56 213 GLU A O 1
ATOM 1669 N N . ASP A 1 214 ? 10.693 1.909 -1.052 1.00 96.88 214 ASP A N 1
ATOM 1670 C CA . ASP A 1 214 ? 10.469 3.320 -1.356 1.00 96.88 214 ASP A CA 1
ATOM 1671 C C . ASP A 1 214 ? 9.786 3.486 -2.700 1.00 96.88 214 ASP A C 1
ATOM 1673 O O . ASP A 1 214 ? 8.835 4.256 -2.806 1.00 96.88 214 ASP A O 1
ATOM 1677 N N . ALA A 1 215 ? 10.252 2.763 -3.720 1.00 97.69 215 ALA A N 1
ATOM 1678 C CA . ALA A 1 215 ? 9.666 2.814 -5.051 1.00 97.69 215 ALA A CA 1
ATOM 1679 C C . ALA A 1 215 ? 8.195 2.373 -5.011 1.00 97.69 215 ALA A C 1
ATOM 1681 O O . ALA A 1 215 ? 7.320 3.038 -5.568 1.00 97.69 215 ALA A O 1
ATOM 1682 N N . PHE A 1 216 ? 7.894 1.300 -4.279 1.00 97.75 216 PHE A N 1
ATOM 1683 C CA . PHE A 1 216 ? 6.522 0.849 -4.085 1.00 97.75 216 PHE A CA 1
ATOM 1684 C C . PHE A 1 216 ? 5.672 1.882 -3.333 1.00 97.75 216 PHE A C 1
ATOM 1686 O O . PHE A 1 216 ? 4.609 2.273 -3.822 1.00 97.75 216 PHE A O 1
ATOM 1693 N N . ALA A 1 217 ? 6.139 2.366 -2.176 1.00 97.12 217 ALA A N 1
ATOM 1694 C CA . ALA A 1 217 ? 5.387 3.316 -1.357 1.00 97.12 217 ALA A CA 1
ATOM 1695 C C . ALA A 1 217 ? 5.161 4.654 -2.079 1.00 97.12 217 ALA A C 1
ATOM 1697 O O . ALA A 1 217 ? 4.065 5.206 -2.013 1.00 97.12 217 ALA A O 1
ATOM 1698 N N . GLN A 1 218 ? 6.154 5.156 -2.819 1.00 97.19 218 GLN A N 1
ATOM 1699 C CA . GLN A 1 218 ? 6.040 6.379 -3.619 1.00 97.19 218 GLN A CA 1
ATOM 1700 C C . GLN A 1 218 ? 5.064 6.209 -4.789 1.00 97.19 218 GLN A C 1
ATOM 1702 O O . GLN A 1 218 ? 4.245 7.100 -5.032 1.00 97.19 218 GLN A O 1
ATOM 1707 N N . LEU A 1 219 ? 5.096 5.069 -5.492 1.00 97.88 219 LEU A N 1
ATOM 1708 C CA . LEU A 1 219 ? 4.129 4.805 -6.556 1.00 97.88 219 LEU A CA 1
ATOM 1709 C C . LEU A 1 219 ? 2.712 4.716 -5.983 1.00 97.88 219 LEU A C 1
ATOM 1711 O O . LEU A 1 219 ? 1.829 5.428 -6.458 1.00 97.88 219 LEU A O 1
ATOM 1715 N N . MET A 1 220 ? 2.504 3.928 -4.925 1.00 97.56 220 MET A N 1
ATOM 1716 C CA . MET A 1 220 ? 1.209 3.819 -4.246 1.00 97.56 220 MET A CA 1
ATOM 1717 C C . MET A 1 220 ? 0.725 5.179 -3.729 1.00 97.56 220 MET A C 1
ATOM 1719 O O . MET A 1 220 ? -0.421 5.550 -3.967 1.00 97.56 220 MET A O 1
ATOM 1723 N N . ARG A 1 221 ? 1.596 5.976 -3.099 1.00 95.62 221 ARG A N 1
ATOM 1724 C CA . ARG A 1 221 ? 1.295 7.353 -2.676 1.00 95.62 221 ARG A CA 1
ATOM 1725 C C . ARG A 1 221 ? 0.779 8.189 -3.839 1.00 95.62 221 ARG A C 1
ATOM 1727 O O . ARG A 1 221 ? -0.228 8.864 -3.680 1.00 95.62 221 ARG A O 1
ATOM 1734 N N . SER A 1 222 ? 1.433 8.119 -4.997 1.00 95.56 222 SER A N 1
ATOM 1735 C CA . SER A 1 222 ? 1.030 8.890 -6.176 1.00 95.56 222 SER A CA 1
ATOM 1736 C C . SER A 1 222 ? -0.351 8.498 -6.718 1.00 95.56 222 SER A C 1
ATOM 1738 O O . SER A 1 222 ? -0.962 9.285 -7.434 1.00 95.56 222 SER A O 1
ATOM 1740 N N . LEU A 1 223 ? -0.848 7.296 -6.410 1.00 95.25 223 LEU A N 1
ATOM 1741 C CA . LEU A 1 223 ? -2.180 6.835 -6.814 1.00 95.25 223 LEU A CA 1
ATOM 1742 C C . LEU A 1 223 ? -3.275 7.251 -5.817 1.00 95.25 223 LEU A C 1
ATOM 1744 O O . LEU A 1 223 ? -4.441 7.302 -6.197 1.00 95.25 223 LEU A O 1
ATOM 1748 N N . PHE A 1 224 ? -2.901 7.563 -4.572 1.00 95.00 224 PHE A N 1
ATOM 1749 C CA . PHE A 1 224 ? -3.807 7.845 -3.448 1.00 95.00 224 PHE A CA 1
ATOM 1750 C C . PHE A 1 224 ? -3.396 9.115 -2.677 1.00 95.00 224 PHE A C 1
ATOM 1752 O O . PHE A 1 224 ? -3.475 9.166 -1.447 1.00 95.00 224 PHE A O 1
ATOM 1759 N N . GLU A 1 225 ? -2.886 10.124 -3.386 1.00 87.81 225 GLU A N 1
ATOM 1760 C CA . GLU A 1 225 ? -2.223 11.301 -2.801 1.00 87.81 225 GLU A CA 1
ATOM 1761 C C . GLU A 1 225 ? -3.141 12.081 -1.845 1.00 87.81 225 GLU A C 1
ATOM 1763 O O . GLU A 1 225 ? -2.741 12.414 -0.725 1.00 87.81 225 GLU A O 1
ATOM 1768 N N . ASP A 1 226 ? -4.394 12.281 -2.252 1.00 89.62 226 ASP A N 1
ATOM 1769 C CA . ASP A 1 226 ? -5.382 13.077 -1.517 1.00 89.62 226 ASP A CA 1
ATOM 1770 C C . ASP A 1 226 ? -6.151 12.280 -0.448 1.00 89.62 226 ASP A C 1
ATOM 1772 O O . ASP A 1 226 ? -6.819 12.863 0.407 1.00 89.62 226 ASP A O 1
ATOM 1776 N N . GLU A 1 227 ? -6.001 10.954 -0.433 1.00 94.62 227 GLU A N 1
ATOM 1777 C CA . GLU A 1 227 ? -6.795 10.037 0.400 1.00 94.62 227 GLU A CA 1
ATOM 1778 C C . GLU A 1 227 ? -6.231 9.869 1.823 1.00 94.62 227 GLU A C 1
ATOM 1780 O O . GLU A 1 227 ? -6.804 9.206 2.687 1.00 94.62 227 GLU A O 1
ATOM 1785 N N . GLY A 1 228 ? -5.063 10.456 2.095 1.00 95.56 228 GLY A N 1
ATOM 1786 C CA . GLY A 1 228 ? -4.446 10.436 3.420 1.00 95.56 228 GLY A CA 1
ATOM 1787 C C . GLY A 1 228 ? -3.985 9.054 3.898 1.00 95.56 228 GLY A C 1
ATOM 1788 O O . GLY A 1 228 ? -3.826 8.855 5.101 1.00 95.56 228 GLY A O 1
ATOM 1789 N N . LEU A 1 229 ? -3.766 8.100 2.989 1.00 97.69 229 LEU A N 1
ATOM 1790 C CA . LEU A 1 229 ? -3.303 6.747 3.313 1.00 97.69 229 LEU A CA 1
ATOM 1791 C C . LEU A 1 229 ? -1.994 6.781 4.118 1.00 97.69 229 LEU A C 1
ATOM 1793 O O . LEU A 1 229 ? -1.012 7.375 3.670 1.00 97.69 229 LEU A O 1
ATOM 1797 N N . VAL A 1 230 ? -1.937 6.144 5.282 1.00 98.38 230 VAL A N 1
ATOM 1798 C CA . VAL A 1 230 ? -0.712 6.058 6.090 1.00 98.38 230 VAL A CA 1
ATOM 1799 C C . VAL A 1 230 ? 0.030 4.777 5.734 1.00 98.38 230 VAL A C 1
ATOM 1801 O O . VAL A 1 230 ? -0.526 3.697 5.888 1.00 98.38 230 VAL A O 1
ATOM 1804 N N . PHE A 1 231 ? 1.276 4.864 5.270 1.00 97.88 231 PHE A N 1
ATOM 1805 C CA . PHE A 1 231 ? 2.097 3.665 5.085 1.00 97.88 231 PHE A CA 1
ATOM 1806 C C . PHE A 1 231 ? 2.828 3.319 6.381 1.00 97.88 231 PHE A C 1
ATOM 1808 O O . PHE A 1 231 ? 3.271 4.218 7.096 1.00 97.88 231 PHE A O 1
ATOM 1815 N N . VAL A 1 232 ? 2.985 2.028 6.662 1.00 97.31 232 VAL A N 1
ATOM 1816 C CA . VAL A 1 232 ? 3.819 1.520 7.753 1.00 97.31 232 VAL A CA 1
ATOM 1817 C C . VAL A 1 232 ? 4.751 0.440 7.222 1.00 97.31 232 VAL A C 1
ATOM 1819 O O . VAL A 1 232 ? 4.296 -0.518 6.607 1.00 97.31 232 VAL A O 1
ATOM 1822 N N . ASN A 1 233 ? 6.050 0.592 7.463 1.00 94.88 233 ASN A N 1
ATOM 1823 C CA . ASN A 1 233 ? 7.014 -0.495 7.342 1.00 94.88 233 ASN A CA 1
ATOM 1824 C C . ASN A 1 233 ? 7.280 -1.050 8.754 1.00 94.88 233 ASN A C 1
ATOM 1826 O O . ASN A 1 233 ? 7.820 -0.311 9.587 1.00 94.88 233 ASN A O 1
ATOM 1830 N N . PRO A 1 234 ? 6.907 -2.308 9.049 1.00 92.06 234 PRO A N 1
ATOM 1831 C CA . PRO A 1 234 ? 7.061 -2.894 10.382 1.00 92.06 234 PRO A CA 1
ATOM 1832 C C . PRO A 1 234 ? 8.516 -3.166 10.782 1.00 92.06 234 PRO A C 1
ATOM 1834 O O . PRO A 1 234 ? 8.794 -3.388 11.959 1.00 92.06 234 PRO A O 1
ATOM 1837 N N . ASP A 1 235 ? 9.451 -3.086 9.834 1.00 90.88 235 ASP A N 1
ATOM 1838 C CA . ASP A 1 235 ? 10.876 -3.347 10.044 1.00 90.88 235 ASP A CA 1
ATOM 1839 C C . ASP A 1 235 ? 11.632 -2.216 10.751 1.00 90.88 235 ASP A C 1
ATOM 1841 O O . ASP A 1 235 ? 12.850 -2.269 10.944 1.00 90.88 235 ASP A O 1
ATOM 1845 N N . ASP A 1 236 ? 10.924 -1.172 11.177 1.00 92.06 236 ASP A N 1
ATOM 1846 C CA . ASP A 1 236 ? 11.505 -0.128 12.007 1.00 92.06 236 ASP A CA 1
ATOM 1847 C C . ASP A 1 236 ? 11.732 -0.639 13.435 1.00 92.06 236 ASP A C 1
ATOM 1849 O O . ASP A 1 236 ? 10.822 -1.107 14.123 1.00 92.06 236 ASP A O 1
ATOM 1853 N N . ALA A 1 237 ? 12.972 -0.508 13.907 1.00 92.88 237 ALA A N 1
ATOM 1854 C CA . ALA A 1 237 ? 13.379 -0.961 15.232 1.00 92.88 237 ALA A CA 1
ATOM 1855 C C . ALA A 1 237 ? 12.547 -0.339 16.369 1.00 92.88 237 ALA A C 1
ATOM 1857 O O . ALA A 1 237 ? 12.389 -0.970 17.413 1.00 92.88 237 ALA A O 1
ATOM 1858 N N . ARG A 1 238 ? 12.004 0.874 16.181 1.00 94.56 238 ARG A N 1
ATOM 1859 C CA . ARG A 1 238 ? 11.120 1.523 17.161 1.00 94.56 238 ARG A CA 1
ATOM 1860 C C . ARG A 1 238 ? 9.772 0.824 17.246 1.00 94.56 238 ARG A C 1
ATOM 1862 O O . ARG A 1 238 ? 9.272 0.653 18.349 1.00 94.56 238 ARG A O 1
ATOM 1869 N N . LEU A 1 239 ? 9.217 0.387 16.112 1.00 93.12 239 LEU A N 1
ATOM 1870 C CA . LEU A 1 239 ? 7.956 -0.359 16.079 1.00 93.12 239 LEU A CA 1
ATOM 1871 C C . LEU A 1 239 ? 8.123 -1.756 16.677 1.00 93.12 239 LEU A C 1
ATOM 1873 O O . LEU A 1 239 ? 7.259 -2.199 17.421 1.00 93.12 239 LEU A O 1
ATOM 1877 N N . LYS A 1 240 ? 9.261 -2.415 16.431 1.00 91.19 240 LYS A N 1
ATOM 1878 C CA . LYS A 1 240 ? 9.592 -3.722 17.032 1.00 91.19 240 LYS A CA 1
ATOM 1879 C C . LYS A 1 240 ? 9.773 -3.688 18.552 1.00 91.19 240 LYS A C 1
ATOM 1881 O O . LYS A 1 240 ? 9.753 -4.739 19.186 1.00 91.19 240 LYS A O 1
ATOM 1886 N N . ALA A 1 241 ? 10.020 -2.511 19.121 1.00 90.75 241 ALA A N 1
ATOM 1887 C CA . ALA A 1 241 ? 10.198 -2.323 20.556 1.00 90.75 241 ALA A CA 1
ATOM 1888 C C . ALA A 1 241 ? 8.885 -2.014 21.306 1.00 90.75 241 ALA A C 1
ATOM 1890 O O . ALA A 1 241 ? 8.921 -1.937 22.536 1.00 90.75 241 ALA A O 1
ATOM 1891 N N . LEU A 1 242 ? 7.771 -1.814 20.584 1.00 87.75 242 LEU A N 1
ATOM 1892 C CA . LEU A 1 242 ? 6.422 -1.624 21.137 1.00 87.75 242 LEU A CA 1
ATOM 1893 C C . LEU A 1 242 ? 5.772 -2.961 21.512 1.00 87.75 242 LEU A C 1
ATOM 189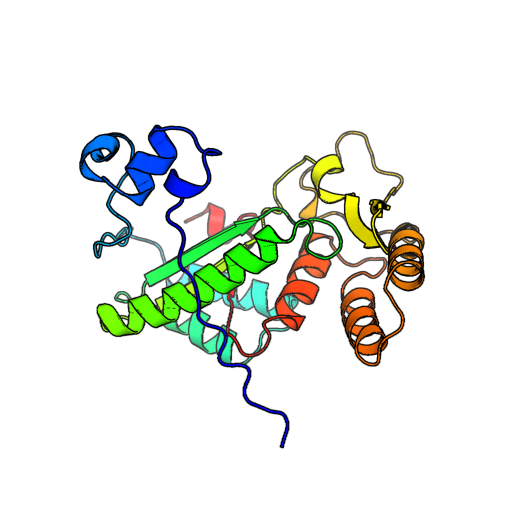5 O O . LEU A 1 242 ? 5.059 -2.973 22.541 1.00 87.75 242 LEU A O 1
#

Secondary structure (DSSP, 8-state):
-------------GGGGS-S-HHHHHHHH-GGGTGGGSSS-TTSS--------HHHHHHHHHHHHHHTT--HHHHHHHHHTTSTT-EEEEEEE---GGG-STHHHHHHHHHHHHHHHHHHHH-S-EEEEEEE-TT---HHHHSEEEEEETTEEEEEE------S--SSGGGPBP-TTHHHHHHHHHHHSPP-TTHHHHHHHHHHHS-TTSBHHHHHHHHHHHHSGGGTPEEE-TT-HHHHT-

pLDDT: mean 90.65, std 10.82, range [38.94, 98.38]

Radius of gyration: 19.92 Å; chains: 1; bounding box: 50×40×52 Å

Sequence (242 aa):
MPPSVQTAVRRASPAALDAFPDLFLDYCTDFDAVSDFYAGDWQADAAARRPADRGVLADTLLDQNERWGLGAATRRHIETLRDPESVAIVTGQQMGLFTGPLYTIYKTITTLQLTEEWAAQTGRPVVPVFWVEGEDHDFEEIATAHVLHRNEVVPLSYEPEVEDNPGAVGRLALTDAIHEGLDRLDEVLPPSDFKPGVMERVRAAYRPGTRIEDAFAQLMRSLFEDEGLVFVNPDDARLKAL

Foldseek 3Di:
DPDPPPPPDDDDQPVNVVPDDPQVSCLRPPVVVVVVVDQDNPVDPSFDQDPDPLVLQLVQLVVVVVLLPDDPLLNVLSVLSNPSQEGEQEDEDELAQLLADCVSVVRQVVLLVVQVVCCVVVVTRYHYEYEYAQQDFPPVRRQWHWDDQPNDTDIQGQDDPDPPTNGRQQQDFRAPSVVSSLVVVLVRDDDDPCSVVLSVQLPVLRDGRHGSSSSSSNSVCVVCVPSNYGYDHCPDPSNVVD